Protein AF-A0A497JIK5-F1 (afdb_monomer)

Sequence (212 aa):
MCVELNGLLGKVKRIYRRLRERRKAKAALIPAWKSSFGELPPISFEALLKIYLRDPAARAAVDFLADQTVGVGFYTTARLSKAKQLIDEFNESVNLDGLLLRTAREIIAFGNCFWEKIEPEKIEFLQILPITSMEKIQRDEYGVVRGYKQTLRYGGNTLPPNRIIHFRWNPLDGEAFGTGILRTLAETMPLDNGEQRPSLAVIKATVEKCMV

Radius of gyration: 20.66 Å; Cα contacts (8 Å, |Δi|>4): 303; chains: 1; bounding box: 48×35×76 Å

Structure (mmCIF, N/CA/C/O backbone):
data_AF-A0A497JIK5-F1
#
_entry.id   AF-A0A497JIK5-F1
#
loop_
_atom_site.group_PDB
_atom_site.id
_atom_site.type_symbol
_atom_site.label_atom_id
_atom_site.label_alt_id
_atom_site.label_comp_id
_atom_site.label_asym_id
_atom_site.label_entity_id
_atom_site.label_seq_id
_atom_site.pdbx_PDB_ins_code
_atom_site.Cartn_x
_atom_site.Cartn_y
_atom_site.Cartn_z
_atom_site.occupancy
_atom_site.B_iso_or_equiv
_atom_site.auth_seq_id
_atom_site.auth_comp_id
_atom_site.auth_asym_id
_atom_site.auth_atom_id
_atom_site.pdbx_PDB_model_num
ATOM 1 N N . MET A 1 1 ? -14.657 -1.090 43.822 1.00 40.41 1 MET A N 1
ATOM 2 C CA . MET A 1 1 ? -14.127 -2.455 43.589 1.00 40.41 1 MET A CA 1
ATOM 3 C C . MET A 1 1 ? -14.420 -3.026 42.190 1.00 40.41 1 MET A C 1
ATOM 5 O O . MET A 1 1 ? -13.653 -3.858 41.736 1.00 40.41 1 MET A O 1
ATOM 9 N N . CYS A 1 2 ? -15.451 -2.577 41.453 1.00 39.69 2 CYS A N 1
ATOM 10 C CA . CYS A 1 2 ? -15.753 -3.097 40.099 1.00 39.69 2 CYS A CA 1
ATOM 11 C C . CYS A 1 2 ? -14.927 -2.500 38.935 1.00 39.69 2 CYS A C 1
ATOM 13 O O . CYS A 1 2 ? -14.991 -3.012 37.821 1.00 39.69 2 CYS A O 1
ATOM 15 N N . VAL A 1 3 ? -14.153 -1.430 39.154 1.00 47.22 3 VAL A N 1
ATOM 16 C CA . VAL A 1 3 ? -13.408 -0.738 38.077 1.00 47.22 3 VAL A CA 1
ATOM 17 C C . VAL A 1 3 ? -12.057 -1.412 37.782 1.00 47.22 3 VAL A C 1
ATOM 19 O O . VAL A 1 3 ? -11.656 -1.516 36.624 1.00 47.22 3 VAL A O 1
ATOM 22 N N . GLU A 1 4 ? -11.388 -1.967 38.796 1.00 47.56 4 GLU A N 1
ATOM 23 C CA . GLU A 1 4 ? -10.076 -2.620 38.643 1.00 47.56 4 GLU A CA 1
ATOM 24 C C . GLU A 1 4 ? -10.160 -3.988 37.945 1.00 47.56 4 GLU A C 1
ATOM 26 O O . GLU A 1 4 ? -9.298 -4.327 37.130 1.00 47.56 4 GLU A O 1
ATOM 31 N N . LEU A 1 5 ? -11.245 -4.738 38.176 1.00 46.75 5 LEU A N 1
ATOM 32 C CA . LEU A 1 5 ? -11.506 -6.039 37.542 1.00 46.75 5 LEU A CA 1
ATOM 33 C C . LEU A 1 5 ? -11.641 -5.931 36.013 1.00 46.75 5 LEU A C 1
ATOM 35 O O . LEU A 1 5 ? -11.125 -6.782 35.286 1.00 46.75 5 LEU A O 1
ATOM 39 N N . ASN A 1 6 ? -12.246 -4.851 35.507 1.00 49.88 6 ASN A N 1
ATOM 40 C CA . ASN A 1 6 ? -12.379 -4.609 34.065 1.00 49.88 6 ASN A CA 1
ATOM 41 C C . ASN A 1 6 ? -11.039 -4.244 33.402 1.00 49.88 6 ASN A C 1
ATOM 43 O O . ASN A 1 6 ? -10.759 -4.688 32.283 1.00 49.88 6 ASN A O 1
ATOM 47 N N . GLY A 1 7 ? -10.171 -3.504 34.102 1.00 55.53 7 GLY A N 1
ATOM 48 C CA . GLY A 1 7 ? -8.811 -3.211 33.640 1.00 55.53 7 GLY A CA 1
ATOM 49 C C . GLY A 1 7 ? -7.936 -4.467 33.554 1.00 55.53 7 GLY A C 1
ATOM 50 O O . GLY A 1 7 ? -7.190 -4.649 32.584 1.00 55.53 7 GLY A O 1
ATOM 51 N N . LEU A 1 8 ? -8.076 -5.375 34.527 1.00 51.84 8 LEU A N 1
ATOM 52 C CA . LEU A 1 8 ? -7.377 -6.661 34.545 1.00 51.84 8 LEU A CA 1
ATOM 53 C C . LEU A 1 8 ? -7.853 -7.578 33.406 1.00 51.84 8 LEU A C 1
ATOM 55 O O . LEU A 1 8 ? -7.030 -8.113 32.662 1.00 51.84 8 LEU A O 1
ATOM 59 N N . LEU A 1 9 ? -9.170 -7.684 33.190 1.00 51.03 9 LEU A N 1
ATOM 60 C CA . LEU A 1 9 ? -9.758 -8.450 32.082 1.00 51.03 9 LEU A CA 1
ATOM 61 C C . LEU A 1 9 ? -9.318 -7.927 30.706 1.00 51.03 9 LEU A C 1
ATOM 63 O O . LEU A 1 9 ? -9.049 -8.717 29.795 1.00 51.03 9 LEU A O 1
ATOM 67 N N . GLY A 1 10 ? -9.197 -6.605 30.551 1.00 63.62 10 GLY A N 1
ATOM 68 C CA . GLY A 1 10 ? -8.683 -5.977 29.333 1.00 63.62 10 GLY A CA 1
ATOM 69 C C . GLY A 1 10 ? -7.212 -6.314 29.062 1.00 63.62 10 GLY A C 1
ATOM 70 O O . GLY A 1 10 ? -6.840 -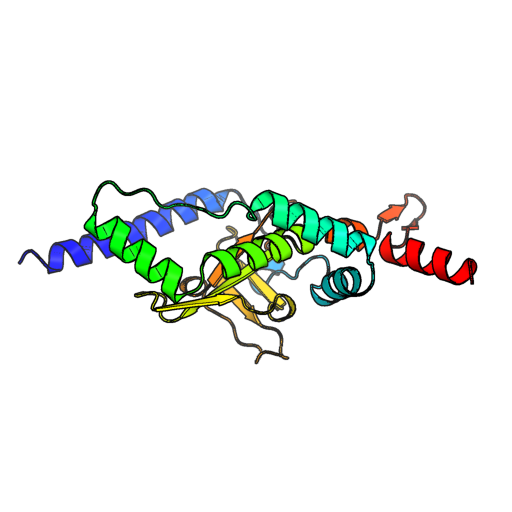6.597 27.918 1.00 63.62 10 GLY A O 1
ATOM 71 N N . LYS A 1 11 ? -6.373 -6.346 30.107 1.00 60.72 11 LYS A N 1
ATOM 72 C CA . LYS A 1 11 ? -4.966 -6.776 30.014 1.00 60.72 11 LYS A CA 1
ATOM 73 C C . LYS A 1 11 ? -4.856 -8.266 29.679 1.00 60.72 11 LYS A C 1
ATOM 75 O O . LYS A 1 11 ? -4.109 -8.622 28.768 1.00 60.72 11 LYS A O 1
ATOM 80 N N . VAL A 1 12 ? -5.658 -9.117 30.321 1.00 64.44 12 VAL A N 1
ATOM 81 C CA . VAL A 1 12 ? -5.693 -10.569 30.069 1.00 64.44 12 VAL A CA 1
ATOM 82 C C . VAL A 1 12 ? -6.156 -10.876 28.643 1.00 64.44 12 VAL A C 1
ATOM 84 O 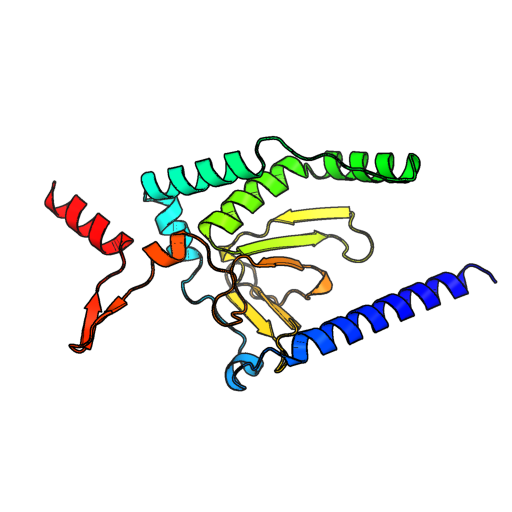O . VAL A 1 12 ? -5.493 -11.646 27.952 1.00 64.44 12 VAL A O 1
ATOM 87 N N . LYS A 1 13 ? -7.204 -10.212 28.132 1.00 59.28 13 LYS A N 1
ATOM 88 C CA . LYS A 1 13 ? -7.621 -10.336 26.720 1.00 59.28 13 LYS A CA 1
ATOM 89 C C . LYS A 1 13 ? -6.519 -9.905 25.748 1.00 59.28 13 LYS A C 1
ATOM 91 O O . LYS A 1 13 ? -6.314 -10.566 24.729 1.00 59.28 13 LYS A O 1
ATOM 96 N N . ARG A 1 14 ? -5.778 -8.833 26.060 1.00 56.78 14 ARG A N 1
ATOM 97 C CA . ARG A 1 14 ? -4.619 -8.375 25.268 1.00 56.78 14 ARG A CA 1
ATOM 98 C C . ARG A 1 14 ? -3.521 -9.440 25.219 1.00 56.78 14 ARG A C 1
ATOM 100 O O . ARG A 1 14 ? -2.985 -9.703 24.144 1.00 56.78 14 ARG A O 1
ATOM 107 N N . ILE A 1 15 ? -3.223 -10.063 26.358 1.00 61.38 15 ILE A N 1
ATOM 108 C CA . ILE A 1 15 ? -2.233 -11.142 26.485 1.00 61.38 15 ILE A CA 1
ATOM 109 C C . ILE A 1 15 ? -2.696 -12.391 25.726 1.00 61.38 15 ILE A C 1
ATOM 111 O O . ILE A 1 15 ? -1.929 -12.943 24.943 1.00 61.38 15 ILE A O 1
ATOM 115 N N . TYR A 1 16 ? -3.961 -12.789 25.867 1.00 52.91 16 TYR A N 1
ATOM 116 C CA . TYR A 1 16 ? -4.523 -13.947 25.167 1.00 52.91 16 TYR A CA 1
ATOM 117 C C . TYR A 1 16 ? -4.541 -13.757 23.648 1.00 52.91 16 TYR A C 1
ATOM 119 O O . TYR A 1 16 ? -4.205 -14.676 22.903 1.00 52.91 16 TYR A O 1
ATOM 127 N N . ARG A 1 17 ? -4.864 -12.547 23.173 1.00 56.09 17 ARG A N 1
ATOM 128 C CA . ARG A 1 17 ? -4.765 -12.192 21.751 1.00 56.09 17 ARG A CA 1
ATOM 129 C C . ARG A 1 17 ? -3.319 -12.278 21.256 1.00 56.09 17 ARG A C 1
ATOM 131 O O . ARG A 1 17 ? -3.090 -12.919 20.238 1.00 56.09 17 ARG A O 1
ATOM 138 N N . ARG A 1 18 ? -2.346 -11.746 22.011 1.00 58.12 18 ARG A N 1
ATOM 139 C CA . ARG A 1 18 ? -0.908 -11.880 21.695 1.00 58.12 18 ARG A CA 1
ATOM 140 C C . ARG A 1 18 ? -0.453 -13.343 21.662 1.00 58.12 18 ARG A C 1
ATOM 142 O O . ARG A 1 18 ? 0.318 -13.718 20.787 1.00 58.12 18 ARG A O 1
ATOM 149 N N . LEU A 1 19 ? -0.934 -14.184 22.577 1.00 57.03 19 LEU A N 1
ATOM 150 C CA . LEU A 1 19 ? -0.622 -15.620 22.604 1.00 57.03 19 LEU A CA 1
ATOM 151 C C . LEU A 1 19 ? -1.266 -16.379 21.434 1.00 57.03 19 LEU A C 1
ATOM 153 O O . LEU A 1 19 ? -0.636 -17.263 20.853 1.00 57.03 19 LEU A O 1
ATOM 157 N N . ARG A 1 20 ? -2.497 -16.024 21.051 1.00 57.44 20 ARG A N 1
ATOM 158 C CA . ARG A 1 20 ? -3.187 -16.592 19.883 1.00 57.44 20 ARG A CA 1
ATOM 159 C C . ARG A 1 20 ? -2.518 -16.178 18.572 1.00 57.44 20 ARG A C 1
ATOM 161 O O . ARG A 1 20 ? -2.375 -17.015 17.686 1.00 57.44 20 ARG A O 1
ATOM 168 N N . GLU A 1 21 ? -2.072 -14.929 18.464 1.00 58.75 21 GLU A N 1
ATOM 169 C CA . GLU A 1 21 ? -1.276 -14.453 17.327 1.00 58.75 21 GLU A CA 1
ATOM 170 C C . GLU A 1 21 ? 0.082 -15.155 17.264 1.00 58.75 21 GLU A C 1
ATOM 172 O O . GLU A 1 21 ? 0.427 -15.667 16.206 1.00 58.75 21 GLU A O 1
ATOM 177 N N . ARG A 1 22 ? 0.778 -15.336 18.398 1.00 54.06 22 ARG A N 1
ATOM 178 C CA . ARG A 1 22 ? 1.995 -16.170 18.475 1.00 54.06 22 ARG A CA 1
ATOM 179 C C . ARG A 1 22 ? 1.766 -17.621 18.038 1.00 54.06 22 ARG A C 1
ATOM 181 O O . ARG A 1 22 ? 2.659 -18.228 17.464 1.00 54.06 22 ARG A O 1
ATOM 188 N N . ARG A 1 23 ? 0.584 -18.198 18.289 1.00 50.75 23 ARG A N 1
ATOM 189 C CA . ARG A 1 23 ? 0.238 -19.550 17.806 1.00 50.75 23 ARG A CA 1
ATOM 190 C C . ARG A 1 23 ? -0.049 -19.593 16.301 1.00 50.75 23 ARG A C 1
ATOM 192 O O . ARG A 1 23 ? 0.330 -20.573 15.677 1.00 50.75 23 ARG A O 1
ATOM 199 N N . LYS A 1 24 ? -0.663 -18.555 15.717 1.00 53.00 24 LYS A N 1
ATOM 200 C CA . LYS A 1 24 ? -0.830 -18.431 14.251 1.00 53.00 24 LYS A CA 1
ATOM 201 C C . LYS A 1 24 ? 0.499 -18.157 13.529 1.00 53.00 24 LYS A C 1
ATOM 203 O O . LYS A 1 24 ? 0.684 -18.605 12.408 1.00 53.00 24 LYS A O 1
ATOM 208 N N . ALA A 1 25 ? 1.414 -17.467 14.203 1.00 49.19 25 ALA A N 1
ATOM 209 C CA . ALA A 1 25 ? 2.760 -17.126 13.751 1.00 49.19 25 ALA A CA 1
ATOM 210 C C . ALA A 1 25 ? 3.709 -18.345 13.649 1.00 49.19 25 ALA A C 1
ATOM 212 O O . ALA A 1 25 ? 4.637 -18.348 12.854 1.00 49.19 25 ALA A O 1
ATOM 213 N N . LYS A 1 26 ? 3.439 -19.452 14.358 1.00 42.84 26 LYS A N 1
ATOM 214 C CA . LYS A 1 26 ? 4.263 -20.680 14.288 1.00 42.84 26 LYS A CA 1
ATOM 215 C C . LYS A 1 26 ? 4.357 -21.343 12.900 1.00 42.84 26 LYS A C 1
ATOM 217 O O . LYS A 1 26 ? 5.119 -22.290 12.760 1.00 42.84 26 LYS A O 1
ATOM 222 N N . ALA A 1 27 ? 3.587 -20.893 11.910 1.00 46.19 27 ALA A N 1
ATOM 223 C CA . ALA A 1 27 ? 3.586 -21.455 10.560 1.00 46.19 27 ALA A CA 1
ATOM 224 C C . ALA A 1 27 ? 4.483 -20.702 9.557 1.00 46.19 27 ALA A C 1
ATOM 226 O O . ALA A 1 27 ? 4.715 -21.219 8.470 1.00 46.19 27 ALA A O 1
ATOM 227 N N . ALA A 1 28 ? 4.983 -19.504 9.885 1.00 52.25 28 ALA A N 1
ATOM 228 C CA . ALA A 1 28 ? 5.840 -18.736 8.983 1.00 52.25 28 ALA A CA 1
ATOM 229 C C . ALA A 1 28 ? 7.312 -18.945 9.357 1.00 52.25 28 ALA A C 1
ATOM 231 O O . ALA A 1 28 ? 7.771 -18.420 10.366 1.00 52.25 28 ALA A O 1
ATOM 232 N N . LEU A 1 29 ? 8.042 -19.718 8.552 1.00 59.59 29 LEU A N 1
ATOM 233 C CA . LEU A 1 29 ? 9.490 -19.871 8.681 1.00 59.59 29 LEU A CA 1
ATOM 234 C C . LEU A 1 29 ? 10.168 -18.704 7.960 1.00 59.59 29 LEU A C 1
ATOM 236 O O . LEU A 1 29 ? 10.223 -18.676 6.732 1.00 59.59 29 LEU A O 1
ATOM 240 N N . ILE A 1 30 ? 10.666 -17.725 8.714 1.00 59.25 30 ILE A N 1
ATOM 241 C CA . ILE A 1 30 ? 11.447 -16.624 8.143 1.00 59.25 30 ILE A CA 1
ATOM 242 C C . ILE A 1 30 ? 12.938 -16.989 8.200 1.00 59.25 30 ILE A C 1
ATOM 244 O O . ILE A 1 30 ? 13.428 -17.344 9.273 1.00 59.25 30 ILE A O 1
ATOM 248 N N . PRO A 1 31 ? 13.695 -16.880 7.089 1.00 62.19 31 PRO A N 1
ATOM 249 C CA . PRO A 1 31 ? 15.148 -17.026 7.115 1.00 62.19 31 PRO A CA 1
ATOM 250 C C . PRO A 1 31 ? 15.788 -16.119 8.176 1.00 62.19 31 PRO A C 1
ATOM 252 O O . PRO A 1 31 ? 15.506 -14.922 8.222 1.00 62.19 31 PRO A O 1
ATOM 255 N N . ALA A 1 32 ? 16.687 -16.662 9.003 1.00 59.72 32 ALA A N 1
ATOM 256 C CA . ALA A 1 32 ? 17.225 -15.972 10.183 1.00 59.72 32 ALA A CA 1
ATOM 257 C C . ALA A 1 32 ? 17.816 -14.573 9.892 1.00 59.72 32 ALA A C 1
ATOM 259 O O . ALA A 1 32 ? 17.666 -13.651 10.691 1.00 59.72 32 ALA A O 1
ATOM 260 N N . TRP A 1 33 ? 18.421 -14.367 8.717 1.00 56.69 33 TRP A N 1
ATOM 261 C CA . TRP A 1 33 ? 18.977 -13.068 8.316 1.00 56.69 33 TRP A CA 1
ATOM 262 C C . TRP A 1 33 ? 17.902 -11.991 8.081 1.00 56.69 33 TRP A C 1
ATOM 264 O O . TRP A 1 33 ? 18.113 -10.829 8.439 1.00 56.69 33 TRP A O 1
ATOM 274 N N . LYS A 1 34 ? 16.727 -12.371 7.556 1.00 61.62 34 LYS A N 1
ATOM 275 C CA . LYS A 1 34 ? 15.575 -11.472 7.373 1.00 61.62 34 LYS A CA 1
ATOM 276 C C . LYS A 1 34 ? 15.006 -11.011 8.718 1.00 61.62 34 LYS A C 1
ATOM 278 O O . LYS A 1 34 ? 14.583 -9.862 8.833 1.00 61.62 34 LYS A O 1
ATOM 283 N N . SER A 1 35 ? 15.072 -11.859 9.748 1.00 61.44 35 SER A N 1
ATOM 284 C CA . SER A 1 35 ? 14.658 -11.490 11.108 1.00 61.44 35 SER A CA 1
ATOM 285 C C . SER A 1 35 ? 15.575 -10.436 11.745 1.00 61.44 35 SER A C 1
ATOM 287 O O . SER A 1 35 ? 15.090 -9.602 12.507 1.00 61.44 35 SER A O 1
ATOM 289 N N . SER A 1 36 ? 16.876 -10.446 11.432 1.00 62.91 36 SER A N 1
ATOM 290 C CA . SER A 1 36 ? 17.853 -9.512 12.015 1.00 62.91 36 SER A CA 1
ATOM 291 C C . SER A 1 36 ? 17.924 -8.171 11.280 1.00 62.91 36 SER A C 1
ATOM 293 O O . SER A 1 36 ? 18.015 -7.122 11.917 1.00 62.91 36 SER A O 1
ATOM 295 N N . PHE A 1 37 ? 17.860 -8.173 9.944 1.00 72.25 37 PHE A N 1
ATOM 296 C CA . PHE A 1 37 ? 17.994 -6.947 9.143 1.00 72.25 37 PHE A CA 1
ATOM 297 C C . PHE A 1 37 ? 16.658 -6.283 8.793 1.00 72.25 37 PHE A C 1
ATOM 299 O O . PHE A 1 37 ? 16.639 -5.082 8.498 1.00 72.25 37 PHE A O 1
ATOM 306 N N . GLY A 1 38 ? 15.550 -7.019 8.896 1.00 85.06 38 GLY A N 1
ATOM 307 C CA . GLY A 1 38 ? 14.241 -6.623 8.392 1.00 85.06 38 GLY A CA 1
ATOM 308 C C . GLY A 1 38 ? 14.077 -6.961 6.911 1.00 85.06 38 GLY A C 1
ATOM 309 O O . GLY A 1 38 ? 15.045 -7.126 6.170 1.00 85.06 38 GLY A O 1
ATOM 310 N N . GLU A 1 39 ? 12.829 -7.066 6.483 1.00 91.44 39 GLU A N 1
ATOM 311 C CA . GLU A 1 39 ? 12.470 -7.448 5.124 1.00 91.44 39 GLU A CA 1
ATOM 312 C C . GLU A 1 39 ? 12.164 -6.213 4.294 1.00 91.44 39 GLU A C 1
ATOM 314 O O . GLU A 1 39 ? 11.400 -5.352 4.731 1.00 91.44 39 GLU A O 1
ATOM 319 N N . LEU A 1 40 ? 12.767 -6.142 3.109 1.00 93.12 40 LEU A N 1
ATOM 320 C CA . LEU A 1 40 ? 12.525 -5.112 2.104 1.00 93.12 40 LEU A CA 1
ATOM 321 C C . LEU A 1 40 ? 11.372 -5.535 1.183 1.00 93.12 40 LEU A C 1
ATOM 323 O O . LEU A 1 40 ? 11.151 -6.739 1.003 1.00 93.12 40 LEU A O 1
ATOM 327 N N . PRO A 1 41 ? 10.639 -4.581 0.585 1.00 93.75 41 PRO A N 1
ATOM 328 C CA . PRO A 1 41 ? 9.681 -4.912 -0.456 1.00 93.75 41 PRO A CA 1
ATOM 329 C C . PRO A 1 41 ? 10.431 -5.473 -1.682 1.00 93.75 41 PRO A C 1
ATOM 331 O O . PRO A 1 41 ? 11.486 -4.940 -2.033 1.00 93.75 41 PRO A O 1
ATOM 334 N N . PRO A 1 42 ? 9.914 -6.522 -2.351 1.00 91.56 42 PRO A N 1
ATOM 335 C CA . PRO A 1 42 ? 10.580 -7.131 -3.511 1.00 91.56 42 PRO A CA 1
ATOM 336 C C . PRO A 1 42 ? 10.845 -6.151 -4.659 1.00 91.56 42 PRO A C 1
ATOM 338 O O . PRO A 1 42 ? 11.890 -6.203 -5.300 1.00 91.56 42 PRO A O 1
ATOM 341 N N . ILE A 1 43 ? 9.915 -5.219 -4.873 1.00 94.88 43 ILE A N 1
ATOM 342 C CA . ILE A 1 43 ? 10.071 -4.057 -5.749 1.00 94.88 43 ILE A CA 1
ATOM 343 C C . ILE A 1 43 ? 9.854 -2.810 -4.897 1.00 94.88 43 ILE A C 1
ATOM 345 O O . ILE A 1 43 ? 8.907 -2.755 -4.112 1.00 94.88 43 ILE A O 1
ATOM 349 N N . SER A 1 44 ? 10.708 -1.798 -5.051 1.00 95.81 44 SER A N 1
ATOM 350 C CA . SER A 1 44 ? 10.575 -0.563 -4.278 1.00 95.81 44 SER A CA 1
ATOM 351 C C . SER A 1 44 ? 9.263 0.163 -4.583 1.00 95.81 44 SER A C 1
ATOM 353 O O . SER A 1 44 ? 8.802 0.220 -5.730 1.00 95.81 44 SER A O 1
ATOM 355 N N . PHE A 1 45 ? 8.665 0.772 -3.559 1.00 97.19 45 PHE A N 1
ATOM 356 C CA . PHE A 1 45 ? 7.424 1.525 -3.730 1.00 97.19 45 PHE A CA 1
ATOM 357 C C . PHE A 1 45 ? 7.596 2.725 -4.665 1.00 97.19 45 PHE A C 1
ATOM 359 O O . PHE A 1 45 ? 6.658 3.088 -5.370 1.00 97.19 45 PHE A O 1
ATOM 366 N N . GLU A 1 46 ? 8.794 3.304 -4.753 1.0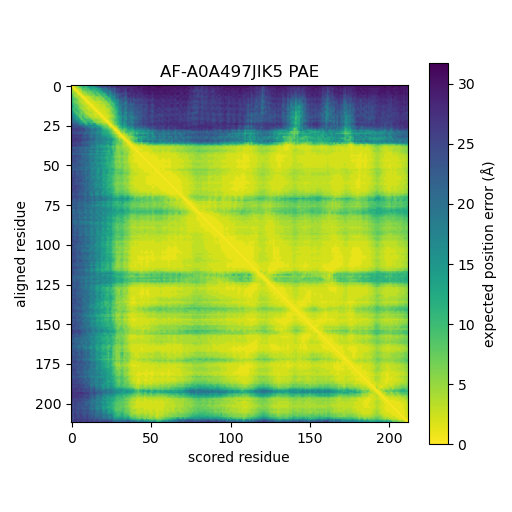0 96.38 46 GLU A N 1
ATOM 367 C CA . GLU A 1 46 ? 9.116 4.357 -5.716 1.00 96.38 46 GLU A CA 1
ATOM 368 C C . GLU A 1 46 ? 9.021 3.864 -7.163 1.00 96.38 46 GLU A C 1
ATOM 370 O O . GLU A 1 46 ? 8.560 4.608 -8.030 1.00 96.38 46 GLU A O 1
ATOM 375 N N . ALA A 1 47 ? 9.459 2.633 -7.447 1.00 96.12 47 ALA A N 1
ATOM 376 C CA . ALA A 1 47 ? 9.362 2.058 -8.785 1.00 96.12 47 ALA A CA 1
ATOM 377 C C . ALA A 1 47 ? 7.897 1.818 -9.172 1.00 96.12 47 ALA A C 1
ATOM 379 O O . ALA A 1 47 ? 7.476 2.221 -10.257 1.00 96.12 47 ALA A O 1
ATOM 380 N N . LEU A 1 48 ? 7.100 1.258 -8.258 1.00 97.81 48 LEU A N 1
ATOM 381 C CA . LEU A 1 48 ? 5.669 1.048 -8.492 1.00 97.81 48 LEU A CA 1
ATOM 382 C C . LEU A 1 48 ? 4.914 2.375 -8.650 1.00 97.81 48 LEU A C 1
ATOM 384 O O . LEU A 1 48 ? 4.087 2.516 -9.550 1.00 97.81 48 LEU A O 1
ATOM 388 N N . LEU A 1 49 ? 5.233 3.377 -7.825 1.00 97.44 49 LEU A N 1
ATOM 389 C CA . LEU A 1 49 ? 4.639 4.709 -7.922 1.00 97.44 49 LEU A CA 1
ATOM 390 C C . LEU A 1 49 ? 4.979 5.386 -9.257 1.00 97.44 49 LEU A C 1
ATOM 392 O O . LEU A 1 49 ? 4.129 6.057 -9.836 1.00 97.44 49 LEU A O 1
ATOM 396 N N . LYS A 1 50 ? 6.194 5.191 -9.787 1.00 97.00 50 LYS A N 1
ATOM 397 C CA . LYS A 1 50 ? 6.556 5.689 -11.125 1.00 97.00 50 LYS A CA 1
ATOM 398 C C . LYS A 1 50 ? 5.690 5.069 -12.217 1.00 97.00 50 LYS A C 1
ATOM 400 O O . LYS A 1 50 ? 5.264 5.812 -13.094 1.00 97.00 50 LYS A O 1
ATOM 405 N N . ILE A 1 51 ? 5.419 3.761 -12.160 1.00 97.12 51 ILE A N 1
ATOM 406 C CA . ILE A 1 51 ? 4.515 3.094 -13.115 1.00 97.12 51 ILE A CA 1
ATOM 407 C C . ILE A 1 51 ? 3.121 3.709 -13.008 1.00 97.12 51 ILE A C 1
ATOM 409 O O . ILE A 1 51 ? 2.586 4.177 -14.006 1.00 97.12 51 ILE A O 1
ATOM 413 N N . TYR A 1 52 ? 2.581 3.804 -11.791 1.00 97.44 52 TYR A N 1
ATOM 414 C CA . TYR A 1 52 ? 1.267 4.400 -11.551 1.00 97.44 52 TYR A CA 1
ATOM 415 C C . TYR A 1 52 ? 1.143 5.837 -12.088 1.00 97.44 52 TYR A C 1
ATOM 417 O O . TYR A 1 52 ? 0.107 6.224 -12.617 1.00 97.44 52 TYR A O 1
ATOM 425 N N . LEU A 1 53 ? 2.190 6.655 -11.957 1.00 96.69 53 LEU A N 1
ATOM 426 C CA . LEU A 1 53 ? 2.159 8.049 -12.408 1.00 96.69 53 LEU A CA 1
ATOM 427 C C . LEU A 1 53 ? 2.366 8.215 -13.917 1.00 96.69 53 LEU A C 1
ATOM 429 O O . LEU A 1 53 ? 1.931 9.226 -14.465 1.00 96.69 53 LEU A O 1
ATOM 433 N N . ARG A 1 54 ? 3.078 7.288 -14.566 1.00 95.31 54 ARG A N 1
ATOM 434 C CA . ARG A 1 54 ? 3.562 7.458 -15.946 1.00 95.31 54 ARG A CA 1
ATOM 435 C C . ARG A 1 54 ? 2.870 6.568 -16.966 1.00 95.31 54 ARG A C 1
ATOM 437 O O . ARG A 1 54 ? 2.949 6.883 -18.144 1.00 95.31 54 ARG A O 1
ATOM 444 N N . ASP A 1 55 ? 2.209 5.496 -16.540 1.00 95.62 55 ASP A N 1
ATOM 445 C CA . ASP A 1 55 ? 1.439 4.617 -17.416 1.00 95.62 55 ASP A CA 1
ATOM 446 C C . ASP A 1 55 ? -0.072 4.877 -17.239 1.00 95.62 55 ASP A C 1
ATOM 448 O O . ASP A 1 55 ? -0.657 4.453 -16.235 1.00 95.62 55 ASP A O 1
ATOM 452 N N . PRO A 1 56 ? -0.732 5.547 -18.207 1.00 95.19 56 PRO A N 1
ATOM 453 C CA . PRO A 1 56 ? -2.158 5.852 -18.120 1.00 95.19 56 PRO A CA 1
ATOM 454 C C . PRO A 1 56 ? -3.049 4.610 -18.029 1.00 95.19 56 PRO A C 1
ATOM 456 O O . PRO A 1 56 ? -4.061 4.643 -17.333 1.00 95.19 56 PRO A O 1
ATOM 459 N N . ALA A 1 57 ? -2.678 3.511 -18.695 1.00 95.75 57 ALA A N 1
ATOM 460 C CA . ALA A 1 57 ? -3.467 2.282 -18.690 1.00 95.75 57 ALA A CA 1
ATOM 461 C C . ALA A 1 57 ? -3.369 1.577 -17.332 1.00 95.75 57 ALA A C 1
ATOM 463 O O . ALA A 1 57 ? -4.383 1.148 -16.783 1.00 95.75 57 ALA A O 1
ATOM 464 N N . ALA A 1 58 ? -2.162 1.516 -16.758 1.00 96.56 58 ALA A N 1
ATOM 465 C CA . ALA A 1 58 ? -1.963 0.959 -15.423 1.00 96.56 58 ALA A CA 1
ATOM 466 C C . ALA A 1 58 ? -2.717 1.774 -14.362 1.00 96.56 58 ALA A C 1
ATOM 468 O O . ALA A 1 58 ? -3.396 1.202 -13.508 1.00 96.56 58 ALA A O 1
ATOM 469 N N . ARG A 1 59 ? -2.646 3.109 -14.444 1.00 97.44 59 ARG A N 1
ATOM 470 C CA . ARG A 1 59 ? -3.386 4.003 -13.548 1.00 97.44 59 ARG A CA 1
ATOM 471 C C . ARG A 1 59 ? -4.894 3.814 -13.664 1.00 97.44 59 ARG A C 1
ATOM 473 O O . ARG A 1 59 ? -5.549 3.622 -12.646 1.00 97.44 59 ARG A O 1
ATOM 480 N N . ALA A 1 60 ? -5.425 3.827 -14.886 1.00 97.94 60 ALA A N 1
ATOM 481 C CA . ALA A 1 60 ? -6.853 3.658 -15.127 1.00 97.94 60 ALA A CA 1
ATOM 482 C C . ALA A 1 60 ? -7.369 2.317 -14.587 1.00 97.94 60 ALA A C 1
ATOM 484 O O . ALA A 1 60 ? -8.432 2.279 -13.975 1.00 97.94 60 ALA A O 1
ATOM 485 N N . ALA A 1 61 ? -6.604 1.232 -14.750 1.00 97.75 61 ALA A N 1
ATOM 486 C CA . ALA A 1 61 ? -6.963 -0.075 -14.205 1.00 97.75 61 ALA A CA 1
ATOM 487 C C . ALA A 1 61 ? -7.012 -0.076 -12.667 1.00 97.75 61 ALA A C 1
ATOM 489 O O . ALA A 1 61 ? -7.956 -0.609 -12.086 1.00 97.75 61 ALA A O 1
ATOM 490 N N . VAL A 1 62 ? -6.023 0.538 -12.004 1.00 97.94 62 VAL A N 1
ATOM 491 C CA . VAL A 1 62 ? -6.015 0.680 -10.537 1.00 97.94 62 VAL A CA 1
ATOM 492 C C . VAL A 1 62 ? -7.209 1.504 -10.061 1.00 97.94 62 VAL A C 1
ATOM 494 O O . VAL A 1 62 ? -7.924 1.060 -9.163 1.00 97.94 62 VAL A O 1
ATOM 497 N N . ASP A 1 63 ? -7.412 2.687 -10.646 1.00 97.31 63 ASP A N 1
ATOM 498 C CA . ASP A 1 63 ? -8.468 3.619 -10.241 1.00 97.31 63 ASP A CA 1
ATOM 499 C C . ASP A 1 63 ? -9.849 2.973 -10.430 1.00 97.31 63 ASP A C 1
ATOM 501 O O . ASP A 1 63 ? -10.643 2.933 -9.491 1.00 97.31 63 ASP A O 1
ATOM 505 N N . PHE A 1 64 ? -10.085 2.334 -11.581 1.00 97.50 64 PHE A N 1
ATOM 506 C CA . PHE A 1 64 ? -11.325 1.610 -11.855 1.00 97.50 64 PHE A CA 1
ATOM 507 C C . PHE A 1 64 ? -11.601 0.511 -10.821 1.00 97.50 64 PHE A C 1
ATOM 509 O O . PHE A 1 64 ? -12.690 0.456 -10.254 1.00 97.50 64 PHE A O 1
ATOM 516 N N . LEU A 1 65 ? -10.623 -0.356 -10.538 1.00 96.88 65 LEU A N 1
ATOM 517 C CA . LEU A 1 65 ? -10.803 -1.440 -9.567 1.00 96.88 65 LEU A CA 1
ATOM 518 C C . LEU A 1 65 ? -11.044 -0.909 -8.148 1.00 96.88 65 LEU A C 1
ATOM 520 O O . LEU A 1 65 ? -11.839 -1.485 -7.401 1.00 96.88 65 LEU A O 1
ATOM 524 N N . ALA A 1 66 ? -10.380 0.182 -7.766 1.00 95.81 66 ALA A N 1
ATOM 525 C CA . ALA A 1 66 ? -10.586 0.793 -6.461 1.00 95.81 66 ALA A CA 1
ATOM 526 C C . ALA A 1 66 ? -11.999 1.368 -6.329 1.00 95.81 66 ALA A C 1
ATOM 528 O O . ALA A 1 66 ? -12.677 1.083 -5.339 1.00 95.81 66 ALA A O 1
ATOM 529 N N . ASP A 1 67 ? -12.468 2.085 -7.349 1.00 94.75 67 ASP A N 1
ATOM 530 C CA . ASP A 1 67 ? -13.818 2.645 -7.390 1.00 94.75 67 ASP A CA 1
ATOM 531 C C . ASP A 1 67 ? -14.882 1.539 -7.356 1.00 94.75 67 ASP A C 1
ATOM 533 O O . ASP A 1 67 ? -15.860 1.649 -6.620 1.00 94.75 67 ASP A O 1
ATOM 537 N N . GLN A 1 68 ? -14.672 0.420 -8.058 1.00 94.50 68 GLN A N 1
ATOM 538 C CA . GLN A 1 68 ? -15.575 -0.737 -7.968 1.00 94.50 68 GLN A CA 1
ATOM 539 C C . GLN A 1 68 ? -15.585 -1.386 -6.575 1.00 94.50 68 GLN A C 1
ATOM 541 O O . GLN A 1 68 ? -16.596 -1.953 -6.167 1.00 94.50 68 GLN A O 1
ATOM 546 N N . THR A 1 69 ? -14.473 -1.321 -5.837 1.00 91.12 69 THR A N 1
ATOM 547 C CA . THR A 1 69 ? -14.348 -1.996 -4.535 1.00 91.12 69 THR A CA 1
ATOM 548 C C . THR A 1 69 ? -15.026 -1.218 -3.413 1.00 91.12 69 THR A C 1
ATOM 550 O O . THR A 1 69 ? -15.670 -1.819 -2.556 1.00 91.12 69 THR A O 1
ATOM 553 N N . VAL A 1 70 ? -14.856 0.106 -3.379 1.00 91.81 70 VAL A N 1
ATOM 554 C CA . VAL A 1 70 ? -15.307 0.934 -2.243 1.00 91.81 70 VAL A CA 1
ATOM 555 C C . VAL A 1 70 ? -16.139 2.149 -2.648 1.00 91.81 70 VAL A C 1
ATOM 557 O O . VAL A 1 70 ? -16.582 2.889 -1.776 1.00 91.81 70 VAL A O 1
ATOM 560 N N . GLY A 1 71 ? -16.405 2.354 -3.941 1.00 85.31 71 GLY A N 1
ATOM 561 C CA . GLY A 1 71 ? -17.153 3.515 -4.437 1.00 85.31 71 GLY A CA 1
ATOM 562 C C . GLY A 1 71 ? -18.610 3.572 -3.972 1.00 85.31 71 GLY A C 1
ATOM 563 O O . GLY A 1 71 ? -19.186 4.652 -3.911 1.00 85.31 71 GLY A O 1
ATOM 564 N N . VAL A 1 72 ? -19.194 2.436 -3.579 1.00 87.69 72 VAL A N 1
ATOM 565 C CA . VAL A 1 72 ? -20.543 2.371 -2.983 1.00 87.69 72 VAL A CA 1
ATOM 566 C C . VAL A 1 72 ? -20.580 2.796 -1.508 1.00 87.69 72 VAL A C 1
ATOM 568 O O . VAL A 1 72 ? -21.661 2.887 -0.929 1.00 87.69 72 VAL A O 1
ATOM 571 N N . GLY A 1 73 ? -19.418 3.051 -0.898 1.00 87.25 73 GLY A N 1
ATOM 572 C CA . GLY A 1 73 ? -19.282 3.364 0.521 1.00 87.25 73 GLY A CA 1
ATOM 573 C C . GLY A 1 73 ? -19.443 2.142 1.426 1.00 87.25 73 GLY A C 1
ATOM 574 O O . GLY A 1 73 ? -19.414 0.987 0.988 1.00 87.25 73 GLY A O 1
ATOM 575 N N . PHE A 1 74 ? -19.601 2.394 2.722 1.00 89.19 74 PHE A N 1
ATOM 576 C CA . PHE A 1 74 ? -19.8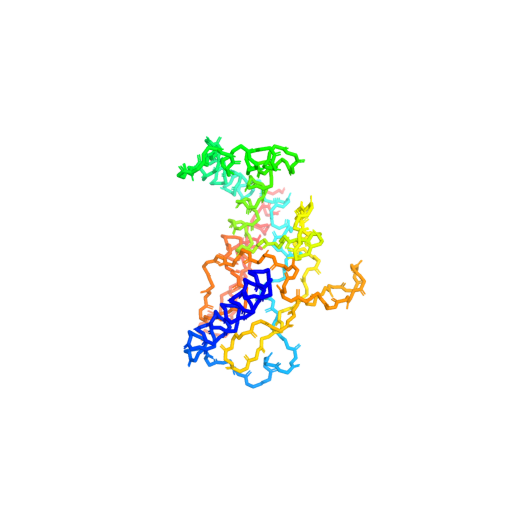70 1.365 3.722 1.00 89.19 74 PHE A CA 1
ATOM 577 C C . PHE A 1 74 ? -20.945 1.837 4.704 1.00 89.19 74 PHE A C 1
ATOM 579 O O . PHE A 1 74 ? -21.285 3.013 4.780 1.00 89.19 74 PHE A O 1
ATOM 586 N N . TYR A 1 75 ? -21.484 0.907 5.486 1.00 89.38 75 TYR A N 1
ATOM 587 C CA . TYR A 1 75 ? -22.375 1.231 6.593 1.00 89.38 75 TYR A CA 1
ATOM 588 C C . TYR A 1 75 ? -21.984 0.428 7.828 1.00 89.38 75 TYR A C 1
ATOM 590 O O . TYR A 1 75 ? -21.416 -0.663 7.745 1.00 89.38 75 TYR A O 1
ATOM 598 N N . THR A 1 76 ? -22.294 0.973 8.998 1.00 91.75 76 THR A N 1
ATOM 599 C CA . THR A 1 76 ? -22.011 0.319 10.275 1.00 91.75 76 THR A CA 1
ATOM 600 C C . THR A 1 76 ? -23.267 -0.343 10.831 1.00 91.75 76 THR A C 1
ATOM 602 O O . THR A 1 76 ? -24.379 0.194 10.767 1.00 91.75 76 THR A O 1
ATOM 605 N N . THR A 1 77 ? -23.085 -1.505 11.449 1.00 92.75 77 THR A N 1
ATOM 606 C CA . THR A 1 77 ? -24.137 -2.210 12.187 1.00 92.75 77 THR A CA 1
ATOM 607 C C . THR A 1 77 ? -23.717 -2.367 13.641 1.00 92.75 77 THR A C 1
ATOM 609 O O . THR A 1 77 ? -22.611 -2.838 13.909 1.00 92.75 77 THR A O 1
ATOM 612 N N . ALA A 1 78 ? -24.597 -2.046 14.589 1.00 94.25 78 ALA A N 1
ATOM 613 C CA . ALA A 1 78 ? -24.352 -2.315 16.002 1.00 94.25 78 ALA A CA 1
ATOM 614 C C . ALA A 1 78 ? -25.625 -2.781 16.709 1.00 94.25 78 ALA A C 1
ATOM 616 O O . ALA A 1 78 ? -26.730 -2.376 16.364 1.00 94.25 78 ALA A O 1
ATOM 617 N N . ARG A 1 79 ? -25.452 -3.604 17.750 1.00 93.75 79 ARG A N 1
ATOM 618 C CA . ARG A 1 79 ? -26.554 -4.035 18.629 1.00 93.75 79 ARG A CA 1
ATOM 619 C C . ARG A 1 79 ? -27.019 -2.931 19.579 1.00 93.75 79 ARG A C 1
ATOM 621 O O . ARG A 1 79 ? -28.152 -2.953 20.035 1.00 93.75 79 ARG A O 1
ATOM 628 N N . LEU A 1 80 ? -26.124 -2.002 19.912 1.00 95.94 80 LEU A N 1
ATOM 629 C CA . LEU A 1 80 ? -26.384 -0.887 20.817 1.00 95.94 80 LEU A CA 1
ATOM 630 C C . LEU A 1 80 ? -26.401 0.408 20.009 1.00 95.94 80 LEU A C 1
ATOM 632 O O . LEU A 1 80 ? -25.390 0.757 19.398 1.00 95.94 80 LEU A O 1
ATOM 636 N N . SER A 1 81 ? -27.515 1.137 20.056 1.00 93.94 81 SER A N 1
ATOM 637 C CA . SER A 1 81 ? -27.694 2.399 19.324 1.00 93.94 81 SER A CA 1
ATOM 638 C C . SER A 1 81 ? -26.620 3.431 19.668 1.00 93.94 81 SER A C 1
ATOM 640 O O . SER A 1 81 ? -26.002 3.990 18.771 1.00 93.94 81 SER A O 1
ATOM 642 N N . LYS A 1 82 ? -26.305 3.599 20.959 1.00 93.81 82 LYS A N 1
ATOM 643 C CA . LYS A 1 82 ? -25.245 4.513 21.423 1.00 93.81 82 LYS A CA 1
ATOM 644 C C . LYS A 1 82 ? -23.866 4.174 20.853 1.00 93.81 82 LYS A C 1
ATOM 646 O O . LYS A 1 82 ? -23.087 5.069 20.560 1.00 93.81 82 LYS A O 1
ATOM 651 N N . ALA A 1 83 ? -23.558 2.884 20.698 1.00 93.62 83 ALA A N 1
ATOM 652 C CA . ALA A 1 83 ? -22.287 2.461 20.118 1.00 93.62 83 ALA A CA 1
ATOM 653 C C . ALA A 1 83 ? -22.244 2.735 18.611 1.00 93.62 83 ALA A C 1
ATOM 655 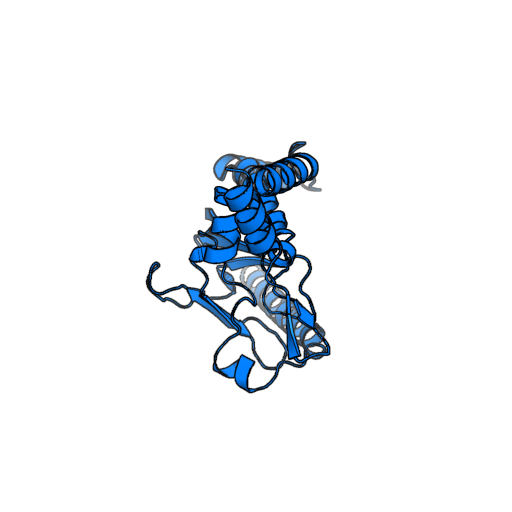O O . ALA A 1 83 ? -21.204 3.144 18.111 1.00 93.62 83 ALA A O 1
ATOM 656 N N . LYS A 1 84 ? -23.367 2.540 17.902 1.00 94.94 84 LYS A N 1
ATOM 657 C CA . LYS A 1 84 ? -23.476 2.900 16.483 1.00 94.94 84 LYS A CA 1
ATOM 658 C C . LYS A 1 84 ? -23.236 4.394 16.283 1.00 94.94 84 LYS A C 1
ATOM 660 O O . LYS A 1 84 ? -22.358 4.746 15.512 1.00 94.94 84 LYS A O 1
ATOM 665 N N . GLN A 1 85 ? -23.948 5.231 17.035 1.00 94.94 85 GLN A N 1
ATOM 666 C CA . GLN A 1 85 ? -23.826 6.683 16.936 1.00 94.94 85 GLN A CA 1
ATOM 667 C C . GLN A 1 85 ? -22.383 7.156 17.163 1.00 94.94 85 GLN A C 1
ATOM 669 O O . GLN A 1 85 ? -21.853 7.891 16.344 1.00 94.94 85 GLN A O 1
ATOM 674 N N . LEU A 1 86 ? -21.716 6.658 18.209 1.00 93.56 86 LEU A N 1
ATOM 675 C CA . LEU A 1 86 ? -20.323 7.016 18.496 1.00 93.56 86 LEU A CA 1
ATOM 676 C C . LEU A 1 86 ? -19.364 6.647 17.352 1.00 93.56 86 LEU A C 1
ATOM 678 O O . LEU A 1 86 ? -18.427 7.387 17.066 1.00 93.56 86 LEU A O 1
ATOM 682 N N . ILE A 1 87 ? -19.565 5.488 16.721 1.00 92.75 87 ILE A N 1
ATOM 683 C CA . ILE A 1 87 ? -18.723 5.047 15.603 1.00 92.75 87 ILE A CA 1
ATOM 684 C C . ILE A 1 87 ? -19.027 5.850 14.339 1.00 92.75 87 ILE A C 1
ATOM 686 O O . ILE A 1 87 ? -18.095 6.197 13.623 1.00 92.75 87 ILE A O 1
ATOM 690 N N . ASP A 1 88 ? -20.294 6.156 14.073 1.00 94.19 88 ASP A N 1
ATOM 691 C CA . ASP A 1 88 ? -20.690 6.951 12.909 1.00 94.19 88 ASP A CA 1
ATOM 692 C C . ASP A 1 88 ? -20.133 8.382 13.010 1.00 94.19 88 ASP A C 1
ATOM 694 O O . ASP A 1 88 ? -19.470 8.836 12.082 1.00 94.19 88 ASP A O 1
ATOM 698 N N . GLU A 1 89 ? -20.255 9.024 14.178 1.00 94.19 89 GLU A N 1
ATOM 699 C CA . GLU A 1 89 ? -19.656 10.339 14.458 1.00 94.19 89 GLU A CA 1
ATOM 700 C C . GLU A 1 89 ? -18.126 10.319 14.290 1.00 94.19 89 GLU A C 1
ATOM 702 O O . GLU A 1 89 ? -17.539 11.221 13.687 1.00 94.19 89 GLU A O 1
ATOM 707 N N . PHE A 1 90 ? -17.458 9.266 14.779 1.00 93.56 90 PHE A N 1
ATOM 708 C CA . PHE A 1 90 ? -16.019 9.103 14.574 1.00 93.56 90 PHE A CA 1
ATOM 709 C C . PHE A 1 90 ? -15.670 8.961 13.086 1.00 93.56 90 PHE A C 1
ATOM 711 O O . PHE A 1 90 ? -14.770 9.651 12.608 1.00 93.56 90 PHE A O 1
ATOM 718 N N . ASN A 1 91 ? -16.382 8.105 12.348 1.00 93.56 91 ASN A N 1
ATOM 719 C CA . ASN A 1 91 ? -16.138 7.859 10.926 1.00 93.56 91 ASN A CA 1
ATOM 720 C C . ASN A 1 91 ? -16.279 9.136 10.091 1.00 93.56 91 ASN A C 1
ATOM 722 O O . ASN A 1 91 ? -15.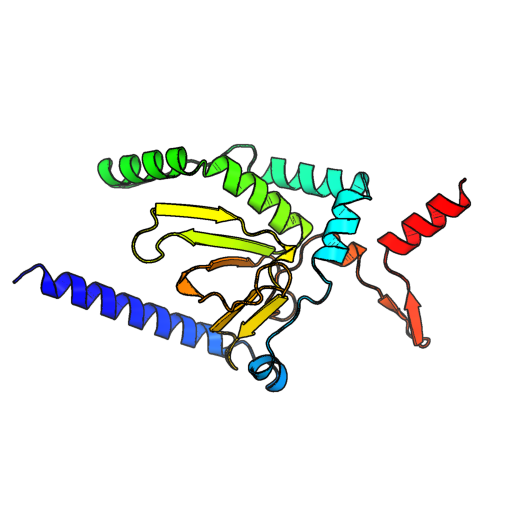439 9.388 9.225 1.00 93.56 91 ASN A O 1
ATOM 726 N N . GLU A 1 92 ? -17.302 9.942 10.381 1.00 93.38 92 GLU A N 1
ATOM 727 C CA . GLU A 1 92 ? -17.508 11.247 9.753 1.00 93.38 92 GLU A CA 1
ATOM 728 C C . GLU A 1 92 ? -16.348 12.197 10.075 1.00 93.38 92 GLU A C 1
ATOM 730 O O . GLU A 1 92 ? -15.760 12.784 9.165 1.00 93.38 92 GLU A O 1
ATOM 735 N N . SER A 1 93 ? -15.944 12.288 11.350 1.00 93.56 93 SER A N 1
ATOM 736 C CA . SER A 1 93 ? -14.872 13.199 11.781 1.00 93.56 93 SER A CA 1
ATOM 737 C C . SER A 1 93 ? -13.514 12.923 11.125 1.00 93.56 93 SER A C 1
ATOM 739 O O . SER A 1 93 ? -12.755 13.856 10.859 1.00 93.56 93 SER A O 1
ATOM 741 N N . VAL A 1 94 ? -13.204 11.654 10.837 1.00 92.75 94 VAL A 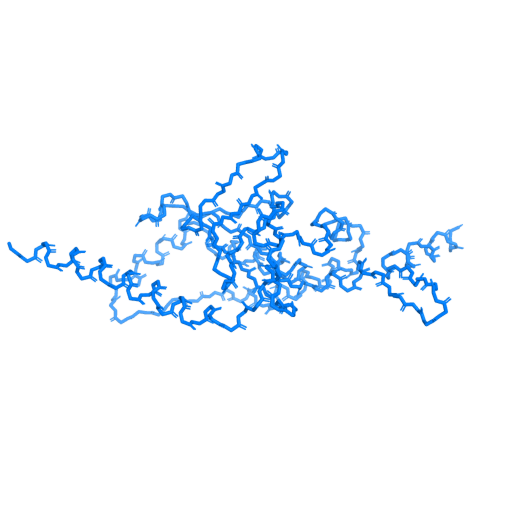N 1
ATOM 742 C CA . VAL A 1 94 ? -11.933 11.252 10.208 1.00 92.75 94 VAL A CA 1
ATOM 743 C C . VAL A 1 94 ? -12.034 11.098 8.690 1.00 92.75 94 VAL A C 1
ATOM 745 O O . VAL A 1 94 ? -11.039 10.748 8.055 1.00 92.75 94 VAL A O 1
ATOM 748 N N . ASN A 1 95 ? -13.212 11.347 8.102 1.00 93.00 95 ASN A N 1
ATOM 749 C CA . ASN A 1 95 ? -13.513 11.092 6.692 1.00 93.00 95 ASN A CA 1
ATOM 750 C C . ASN A 1 95 ? -13.126 9.661 6.269 1.00 93.00 95 ASN A C 1
ATOM 752 O O . ASN A 1 95 ? -12.303 9.444 5.368 1.00 93.00 95 ASN A O 1
ATOM 756 N N . LEU A 1 96 ? -13.684 8.667 6.968 1.00 93.88 96 LEU A N 1
ATOM 757 C CA . LEU A 1 96 ? -13.293 7.271 6.784 1.00 93.88 96 LEU A CA 1
ATOM 758 C C . LEU A 1 96 ? -13.523 6.779 5.345 1.00 93.88 96 LEU A C 1
ATOM 760 O O . LEU A 1 96 ? -12.684 6.040 4.834 1.00 93.88 96 LEU A O 1
ATOM 764 N N . ASP A 1 97 ? -14.579 7.226 4.660 1.00 92.38 97 ASP A N 1
ATOM 765 C CA . ASP A 1 97 ? -14.827 6.894 3.248 1.00 92.38 97 ASP A CA 1
ATOM 766 C C . ASP A 1 97 ? -13.671 7.335 2.341 1.00 92.38 97 ASP A C 1
ATOM 768 O O . ASP A 1 97 ? -13.158 6.549 1.538 1.00 92.38 97 ASP A O 1
ATOM 772 N N . GLY A 1 98 ? -13.186 8.568 2.518 1.00 93.06 98 GLY A N 1
ATOM 773 C CA . GLY A 1 98 ? -12.030 9.079 1.783 1.00 93.06 98 GLY A CA 1
ATOM 774 C C . GLY A 1 98 ? -10.751 8.287 2.070 1.00 93.06 98 GLY A C 1
ATOM 775 O O . GLY A 1 98 ? -9.976 7.995 1.149 1.00 93.06 98 GLY A O 1
ATOM 776 N N . LEU A 1 99 ? -10.540 7.888 3.330 1.00 95.38 99 LEU A N 1
ATOM 777 C CA . LEU A 1 99 ? -9.413 7.032 3.711 1.00 95.38 99 LEU A CA 1
ATOM 778 C C . LEU A 1 99 ? -9.517 5.649 3.057 1.00 95.38 99 LEU A C 1
ATOM 780 O O . LEU A 1 99 ? -8.529 5.154 2.508 1.00 95.38 99 LEU A O 1
ATOM 784 N N . LEU A 1 100 ? -10.698 5.032 3.063 1.00 95.19 100 LEU A N 1
ATOM 785 C CA . LEU A 1 100 ? -10.927 3.724 2.449 1.00 95.19 100 LEU A CA 1
ATOM 786 C C . LEU A 1 100 ? -10.746 3.765 0.930 1.00 95.19 100 LEU A C 1
ATOM 788 O O . LEU A 1 100 ? -10.087 2.878 0.388 1.00 95.19 100 LEU A O 1
ATOM 792 N N . LEU A 1 101 ? -11.220 4.815 0.253 1.00 94.69 101 LEU A N 1
ATOM 793 C CA . LEU A 1 101 ? -11.012 4.997 -1.187 1.00 94.69 101 LEU A CA 1
ATOM 794 C C . LEU A 1 101 ? -9.531 5.097 -1.555 1.00 94.69 101 LEU A C 1
ATOM 796 O O . LEU A 1 101 ? -9.063 4.445 -2.494 1.00 94.69 101 LEU A O 1
ATOM 800 N N . ARG A 1 102 ? -8.762 5.890 -0.805 1.00 96.06 102 ARG A N 1
ATOM 801 C CA . ARG A 1 102 ? -7.310 5.973 -1.008 1.00 96.06 102 ARG A CA 1
ATOM 802 C C . ARG A 1 102 ? -6.618 4.643 -0.698 1.00 96.06 102 ARG A C 1
ATOM 804 O O . ARG A 1 102 ? -5.687 4.252 -1.396 1.00 96.06 102 ARG A O 1
ATOM 811 N N . THR A 1 103 ? -7.095 3.938 0.317 1.00 97.50 103 THR A N 1
ATOM 812 C CA . THR A 1 103 ? -6.549 2.646 0.742 1.00 97.50 103 THR A CA 1
ATOM 813 C C . THR A 1 103 ? -6.786 1.559 -0.286 1.00 97.50 103 THR A C 1
ATOM 815 O O . THR A 1 103 ? -5.859 0.816 -0.584 1.00 97.50 103 THR A O 1
ATOM 818 N N . ALA A 1 104 ? -7.976 1.497 -0.884 1.00 97.31 104 ALA A N 1
ATOM 819 C CA . ALA A 1 104 ? -8.268 0.578 -1.976 1.00 97.31 104 ALA A CA 1
ATOM 820 C C . ALA A 1 104 ? -7.299 0.798 -3.147 1.00 97.31 104 ALA A C 1
ATOM 822 O O . ALA A 1 104 ? -6.691 -0.162 -3.617 1.00 97.31 104 ALA A O 1
ATOM 823 N N . ARG A 1 105 ? -7.062 2.059 -3.540 1.00 97.56 105 ARG A N 1
ATOM 824 C CA . ARG A 1 105 ? -6.074 2.402 -4.577 1.00 97.56 105 ARG A CA 1
ATOM 825 C C . ARG A 1 105 ? -4.661 1.937 -4.220 1.00 97.56 105 ARG A C 1
ATOM 827 O O . ARG A 1 105 ? -4.029 1.267 -5.032 1.00 97.56 105 ARG A O 1
ATOM 834 N N . GLU A 1 106 ? -4.169 2.237 -3.015 1.00 98.25 106 GLU A N 1
ATOM 835 C CA . GLU A 1 106 ? -2.820 1.823 -2.591 1.00 98.25 106 GLU A CA 1
ATOM 836 C C . GLU A 1 106 ? -2.687 0.291 -2.465 1.00 98.25 106 GLU A C 1
ATOM 838 O O . GLU A 1 106 ? -1.684 -0.280 -2.893 1.00 98.25 106 GLU A O 1
ATOM 843 N N . ILE A 1 107 ? -3.714 -0.401 -1.960 1.00 97.88 107 ILE A N 1
ATOM 844 C CA . ILE A 1 107 ? -3.741 -1.866 -1.874 1.00 97.88 107 ILE A CA 1
ATOM 845 C C . ILE A 1 107 ? -3.731 -2.501 -3.266 1.00 97.88 107 ILE A C 1
ATOM 847 O O . ILE A 1 107 ? -2.935 -3.404 -3.512 1.00 97.88 107 ILE A O 1
ATOM 851 N N . ILE A 1 108 ? -4.586 -2.046 -4.180 1.00 97.94 108 ILE A N 1
ATOM 852 C CA . ILE A 1 108 ? -4.669 -2.616 -5.528 1.00 97.94 108 ILE A CA 1
ATOM 853 C C . ILE A 1 108 ? -3.369 -2.348 -6.288 1.00 97.94 108 ILE A C 1
ATOM 855 O O . ILE A 1 108 ? -2.812 -3.268 -6.886 1.00 97.94 108 ILE A O 1
ATOM 859 N N . ALA A 1 109 ? -2.837 -1.125 -6.217 1.00 98.06 109 ALA A N 1
ATOM 860 C CA . ALA A 1 109 ? -1.601 -0.756 -6.897 1.00 98.06 109 ALA A CA 1
ATOM 861 C C . ALA A 1 109 ? -0.373 -1.478 -6.325 1.00 98.06 109 ALA A C 1
ATOM 863 O O . ALA A 1 109 ? 0.390 -2.108 -7.060 1.00 98.06 109 ALA A O 1
ATOM 864 N N . PHE A 1 110 ? -0.176 -1.381 -5.009 1.00 98.19 110 PHE A N 1
ATOM 865 C CA . PHE A 1 110 ? 1.091 -1.691 -4.342 1.00 98.19 110 PHE A CA 1
ATOM 866 C C . PHE A 1 110 ? 1.018 -2.912 -3.425 1.00 98.19 110 PHE A C 1
ATOM 868 O O . PHE A 1 110 ? 2.042 -3.335 -2.894 1.00 98.19 110 PHE A O 1
ATOM 875 N N . GLY A 1 111 ? -0.174 -3.464 -3.191 1.00 97.75 111 GLY A N 1
ATOM 876 C CA . GLY A 1 111 ? -0.418 -4.562 -2.248 1.00 97.75 111 GLY A CA 1
ATOM 877 C C . GLY A 1 111 ? -0.410 -4.125 -0.789 1.00 97.75 111 GLY A C 1
ATOM 878 O O . GLY A 1 111 ? -0.599 -4.946 0.109 1.00 97.75 111 GLY A O 1
ATOM 879 N N . ASN A 1 112 ? -0.142 -2.845 -0.540 1.00 98.38 112 ASN A N 1
ATOM 880 C CA . ASN A 1 112 ? 0.208 -2.326 0.766 1.00 98.38 112 ASN A CA 1
ATOM 881 C C . ASN A 1 112 ? -0.407 -0.943 0.958 1.00 98.38 112 ASN A C 1
ATOM 883 O O . ASN A 1 112 ? -0.324 -0.100 0.073 1.00 98.38 112 ASN A O 1
ATOM 887 N N . CYS A 1 113 ? -0.961 -0.704 2.141 1.00 98.38 113 CYS A N 1
ATOM 888 C CA . CYS A 1 113 ? -1.295 0.627 2.634 1.00 98.38 113 CYS A CA 1
ATOM 889 C C . CYS A 1 113 ? -0.998 0.672 4.137 1.00 98.38 113 CYS A C 1
ATOM 891 O O . CYS A 1 113 ? -1.214 -0.318 4.847 1.00 98.38 113 CYS A O 1
ATOM 893 N N . PHE A 1 114 ? -0.481 1.798 4.624 1.00 98.25 114 PHE A N 1
ATOM 894 C CA . PHE A 1 114 ? -0.080 1.962 6.020 1.00 98.25 114 PHE A CA 1
ATOM 895 C C . PHE A 1 114 ? -0.830 3.133 6.629 1.00 98.25 114 PHE A C 1
ATOM 897 O O . PHE A 1 114 ? -0.634 4.276 6.222 1.00 98.25 114 PHE A O 1
ATOM 904 N N . TRP A 1 115 ? -1.677 2.857 7.615 1.00 97.75 115 TRP A N 1
ATOM 905 C CA . TRP A 1 115 ? -2.295 3.911 8.409 1.00 97.75 115 TRP A CA 1
ATOM 906 C C . TRP A 1 115 ? -1.574 4.028 9.738 1.00 97.75 115 TRP A C 1
ATOM 908 O O . TRP A 1 115 ? -1.245 3.018 10.363 1.00 97.75 115 TRP A O 1
ATOM 918 N N . GLU A 1 116 ? -1.388 5.251 10.202 1.00 95.75 116 GLU A N 1
ATOM 919 C CA . GLU A 1 116 ? -0.986 5.540 11.563 1.00 95.75 116 GLU A CA 1
ATOM 920 C C . GLU A 1 116 ? -2.205 5.915 12.405 1.00 95.75 116 GLU A C 1
ATOM 922 O O . GLU A 1 116 ? -3.034 6.741 12.019 1.00 95.75 116 GLU A O 1
ATOM 927 N N . LYS A 1 117 ? -2.293 5.292 13.578 1.00 95.38 117 LYS A N 1
ATOM 928 C CA . LYS A 1 117 ? -3.206 5.672 14.649 1.00 95.38 117 LYS A CA 1
ATOM 929 C C . LYS A 1 117 ? -2.528 6.728 15.505 1.00 95.38 117 LYS A C 1
ATOM 931 O O . LYS A 1 117 ? -1.559 6.422 16.210 1.00 95.38 117 LYS A O 1
ATOM 936 N N . ILE A 1 118 ? -3.067 7.938 15.469 1.00 91.12 118 ILE A N 1
ATOM 937 C CA . ILE A 1 118 ? -2.699 8.983 16.418 1.00 91.12 118 ILE A CA 1
ATOM 938 C C . ILE A 1 118 ? -3.402 8.649 17.736 1.00 91.12 118 ILE A C 1
ATOM 940 O O . ILE A 1 118 ? -4.606 8.393 17.747 1.00 91.12 118 ILE A O 1
ATOM 944 N N . GLU A 1 119 ? -2.621 8.553 18.813 1.00 89.12 119 GLU A N 1
ATOM 945 C CA . GLU A 1 119 ? -3.035 7.999 20.110 1.00 89.12 119 GLU A CA 1
ATOM 946 C C . GLU A 1 119 ? -3.560 6.542 20.032 1.00 89.12 119 GLU A C 1
ATOM 948 O O . GLU A 1 119 ? -4.755 6.267 20.064 1.00 89.12 119 GLU A O 1
ATOM 953 N N . PRO A 1 120 ? -2.681 5.522 19.953 1.00 83.62 120 PRO A N 1
ATOM 954 C CA . PRO A 1 120 ? -3.089 4.141 19.661 1.00 83.62 120 PRO A CA 1
ATOM 955 C C . PRO A 1 120 ? -3.931 3.446 20.750 1.00 83.62 120 PRO A C 1
ATOM 957 O O . PRO A 1 120 ? -4.537 2.412 20.455 1.00 83.62 120 PRO A O 1
ATOM 960 N N . GLU A 1 121 ? -3.938 3.945 21.994 1.00 87.12 121 GLU A N 1
ATOM 961 C CA . GLU A 1 121 ? -4.794 3.429 23.085 1.00 87.12 121 GLU A CA 1
ATOM 962 C C . GLU A 1 121 ? -6.204 4.053 23.047 1.00 87.12 121 GLU A C 1
ATOM 964 O O . GLU A 1 121 ? -7.168 3.403 23.454 1.00 87.12 121 GLU A O 1
ATOM 969 N N . LYS A 1 122 ? -6.335 5.275 22.516 1.00 87.44 122 LYS A N 1
ATOM 970 C CA . LYS A 1 122 ? -7.593 6.005 22.339 1.00 87.44 122 LYS A CA 1
ATOM 971 C C . LYS A 1 122 ? -7.505 6.742 21.008 1.00 87.44 122 LYS A C 1
ATOM 973 O O . LYS A 1 122 ? -7.003 7.851 20.964 1.00 87.44 122 LYS A O 1
ATOM 978 N N . ILE A 1 123 ? -7.941 6.085 19.938 1.00 85.44 123 ILE A N 1
ATOM 979 C CA . ILE A 1 123 ? -7.745 6.586 18.576 1.00 85.44 123 ILE A CA 1
ATOM 980 C C . ILE A 1 123 ? -8.492 7.910 18.426 1.00 85.44 123 ILE A C 1
ATOM 982 O O . ILE A 1 123 ? -9.720 7.927 18.460 1.00 85.44 123 ILE A O 1
ATOM 986 N N . GLU A 1 124 ? -7.740 8.993 18.262 1.00 86.75 124 GLU A N 1
ATOM 987 C CA . GLU A 1 124 ? -8.295 10.330 18.021 1.00 86.75 124 GLU A CA 1
ATOM 988 C C . GLU A 1 124 ? -8.265 10.674 16.533 1.00 86.75 124 GLU A C 1
ATOM 990 O O . GLU A 1 124 ? -9.148 11.369 16.041 1.00 86.75 124 GLU A O 1
ATOM 995 N N . PHE A 1 125 ? -7.287 10.139 15.797 1.00 89.19 125 PHE A N 1
ATOM 996 C CA . PHE A 1 125 ? -7.152 10.387 14.368 1.00 89.19 125 PHE A CA 1
ATOM 997 C C . PHE A 1 125 ? -6.516 9.203 13.631 1.00 89.19 125 PHE A C 1
ATOM 999 O O . PHE A 1 125 ? -5.764 8.408 14.208 1.00 89.19 125 PHE A O 1
ATOM 1006 N N . LEU A 1 126 ? -6.805 9.110 12.332 1.00 94.12 126 LEU A N 1
ATOM 1007 C CA . LEU A 1 126 ? -6.242 8.125 11.413 1.00 94.12 126 LEU A CA 1
ATOM 1008 C C . LEU A 1 126 ? -5.619 8.837 10.219 1.00 94.12 126 LEU A C 1
ATOM 1010 O O . LEU A 1 126 ? -6.262 9.661 9.576 1.00 94.12 126 LEU A O 1
ATOM 1014 N N . GLN A 1 127 ? -4.377 8.487 9.899 1.00 94.19 127 GLN A N 1
ATOM 1015 C CA . GLN A 1 127 ? -3.674 9.081 8.769 1.00 94.19 127 GLN A CA 1
ATOM 1016 C C . GLN A 1 127 ? -3.017 8.015 7.902 1.00 94.19 127 GLN A C 1
ATOM 1018 O O . GLN A 1 127 ? -2.290 7.162 8.400 1.00 94.19 127 GLN A O 1
ATOM 1023 N N . ILE A 1 128 ? -3.217 8.101 6.588 1.00 96.94 128 ILE A N 1
ATOM 1024 C CA . ILE A 1 128 ? -2.490 7.269 5.624 1.00 96.94 128 ILE A CA 1
ATOM 1025 C C . ILE A 1 128 ? -1.086 7.836 5.444 1.00 96.94 128 ILE A C 1
ATOM 1027 O O . ILE A 1 128 ? -0.911 8.965 4.967 1.00 96.94 128 ILE A O 1
ATOM 1031 N N . LEU A 1 129 ? -0.087 7.033 5.795 1.00 97.12 129 LEU A N 1
ATOM 1032 C CA . LEU A 1 129 ? 1.312 7.347 5.563 1.00 97.12 129 LEU A CA 1
ATOM 1033 C C . LEU A 1 129 ? 1.629 7.215 4.066 1.00 97.12 129 LEU A C 1
ATOM 1035 O O . LEU A 1 129 ? 1.099 6.323 3.406 1.00 97.12 129 LEU A O 1
ATOM 1039 N N . PRO A 1 130 ? 2.497 8.070 3.496 1.00 97.12 130 PRO A N 1
ATOM 1040 C CA . PRO A 1 130 ? 2.951 7.896 2.120 1.00 97.12 130 PRO A CA 1
ATOM 1041 C C . PRO A 1 130 ? 3.542 6.500 1.919 1.00 97.12 130 PRO A C 1
ATOM 1043 O O . PRO A 1 130 ? 4.364 6.067 2.727 1.00 97.12 130 PRO A O 1
ATOM 1046 N N . ILE A 1 131 ? 3.182 5.807 0.838 1.00 97.00 131 ILE A N 1
ATOM 1047 C CA . ILE A 1 131 ? 3.647 4.431 0.616 1.00 97.00 131 ILE A CA 1
ATOM 1048 C C . ILE A 1 131 ? 5.184 4.327 0.552 1.00 97.00 131 ILE A C 1
ATOM 1050 O O . ILE A 1 131 ? 5.779 3.420 1.123 1.00 97.00 131 ILE A O 1
ATOM 1054 N N . THR A 1 132 ? 5.839 5.340 -0.023 1.00 97.12 132 THR A N 1
ATOM 1055 C CA . THR A 1 132 ? 7.305 5.499 -0.099 1.00 97.12 132 THR A CA 1
ATOM 1056 C C . THR A 1 132 ? 7.963 5.867 1.236 1.00 97.12 132 THR A C 1
ATOM 1058 O O . THR A 1 132 ? 9.179 6.038 1.319 1.00 97.12 132 THR A O 1
ATOM 1061 N N . SER A 1 133 ? 7.177 6.064 2.298 1.00 96.62 133 SER A N 1
ATOM 1062 C CA . SER A 1 133 ? 7.733 6.290 3.633 1.00 96.62 133 SER A CA 1
ATOM 1063 C C . SER A 1 133 ? 8.213 5.005 4.288 1.00 96.62 133 SER A C 1
ATOM 1065 O O . SER A 1 133 ? 9.050 5.092 5.178 1.00 96.62 133 SER A O 1
ATOM 1067 N N . MET A 1 134 ? 7.740 3.833 3.851 1.00 96.69 134 MET A N 1
ATOM 1068 C CA . MET A 1 134 ? 8.130 2.547 4.428 1.00 96.69 134 MET A CA 1
ATOM 1069 C C . MET A 1 134 ? 9.344 1.960 3.720 1.00 96.69 134 MET A C 1
ATOM 1071 O O . MET A 1 134 ? 9.322 1.729 2.516 1.00 96.69 134 MET A O 1
ATOM 1075 N N . GLU A 1 135 ? 10.390 1.686 4.495 1.00 94.94 135 GLU A N 1
ATOM 1076 C CA . GLU A 1 135 ? 11.625 1.067 4.015 1.00 94.94 135 GLU A CA 1
ATOM 1077 C C . GLU A 1 135 ? 11.561 -0.453 4.159 1.00 94.94 135 GLU A C 1
ATOM 1079 O O . GLU A 1 135 ? 11.732 -1.191 3.192 1.00 94.94 135 GLU A O 1
ATOM 1084 N N . LYS A 1 136 ? 11.306 -0.928 5.383 1.00 95.06 136 LYS A N 1
ATOM 1085 C CA . LYS A 1 136 ? 11.331 -2.353 5.723 1.00 95.06 136 LYS A CA 1
ATOM 1086 C C . LYS A 1 136 ? 10.432 -2.688 6.901 1.00 95.06 136 LYS A C 1
ATOM 1088 O O . LYS A 1 136 ? 10.177 -1.852 7.771 1.00 95.06 136 LYS A O 1
ATOM 1093 N N . ILE A 1 137 ? 10.010 -3.945 6.961 1.00 96.00 137 ILE A N 1
ATOM 1094 C CA . ILE A 1 137 ? 9.237 -4.495 8.077 1.00 96.00 137 ILE A CA 1
ATOM 1095 C C . ILE A 1 137 ? 10.137 -5.444 8.861 1.00 96.00 137 ILE A C 1
ATOM 1097 O O . ILE A 1 137 ? 10.730 -6.369 8.310 1.00 96.00 137 ILE A O 1
ATOM 1101 N N . GLN A 1 138 ? 10.239 -5.220 10.166 1.00 94.00 138 GLN A N 1
ATOM 1102 C CA . GLN A 1 138 ? 10.965 -6.107 11.066 1.00 94.00 138 GLN A CA 1
ATOM 1103 C C . GLN A 1 138 ? 9.993 -7.151 11.595 1.00 94.00 138 GLN A C 1
ATOM 1105 O O . GLN A 1 138 ? 9.029 -6.799 12.276 1.00 94.00 138 GLN A O 1
ATOM 1110 N N . ARG A 1 139 ? 10.236 -8.425 11.293 1.00 90.81 139 ARG A N 1
ATOM 1111 C CA . ARG A 1 139 ? 9.488 -9.562 11.838 1.00 90.81 139 ARG A CA 1
ATOM 1112 C C . ARG A 1 139 ? 10.435 -10.464 12.616 1.00 90.81 139 ARG A C 1
ATOM 1114 O O . ARG A 1 139 ? 11.620 -10.514 12.308 1.00 90.81 139 ARG A O 1
ATOM 1121 N N . ASP A 1 140 ? 9.928 -11.120 13.652 1.00 85.62 140 ASP A N 1
ATOM 1122 C CA . ASP A 1 140 ? 10.694 -12.175 14.318 1.00 85.62 140 ASP A CA 1
ATOM 1123 C C . ASP A 1 140 ? 10.670 -13.483 13.516 1.00 85.62 140 ASP A C 1
ATOM 1125 O O . ASP A 1 140 ? 10.009 -13.579 12.484 1.00 85.62 140 ASP A O 1
ATOM 1129 N N . GLU A 1 141 ? 11.370 -14.502 14.010 1.00 79.19 141 GLU A N 1
ATOM 1130 C CA . GLU A 1 141 ? 11.431 -15.845 13.415 1.00 79.19 141 GLU A CA 1
ATOM 1131 C C . GLU A 1 141 ? 10.060 -16.519 13.213 1.00 79.19 141 GLU A C 1
ATOM 1133 O O . GLU A 1 141 ? 9.950 -17.438 12.410 1.00 79.19 141 GLU A O 1
ATOM 1138 N N . TYR A 1 142 ? 9.013 -16.041 13.896 1.00 81.00 142 TYR A N 1
ATOM 1139 C CA . TYR A 1 142 ? 7.636 -16.519 13.757 1.00 81.00 142 TYR A CA 1
ATOM 1140 C C . TYR A 1 142 ? 6.802 -15.620 12.824 1.00 81.00 142 TYR A C 1
ATOM 1142 O O . TYR A 1 142 ? 5.591 -15.777 12.692 1.00 81.00 142 TYR A O 1
ATOM 1150 N N . GLY A 1 143 ? 7.390 -14.601 12.202 1.00 81.38 143 GLY A N 1
ATOM 1151 C CA . GLY A 1 143 ? 6.650 -13.658 11.367 1.00 81.38 143 GLY A CA 1
ATOM 1152 C C . GLY A 1 143 ? 5.801 -12.646 12.131 1.00 81.38 143 GLY A C 1
ATOM 1153 O O . GLY A 1 143 ? 4.971 -11.966 11.520 1.00 81.38 143 GLY A O 1
ATOM 1154 N N . VAL A 1 144 ? 6.004 -12.488 13.443 1.00 88.44 144 VAL A N 1
ATOM 1155 C CA . VAL A 1 144 ? 5.349 -11.426 14.215 1.00 88.44 144 VAL A CA 1
ATOM 1156 C C . VAL A 1 144 ? 6.063 -10.108 13.954 1.00 88.44 144 VAL A C 1
ATOM 1158 O O . VAL A 1 144 ? 7.259 -9.974 14.212 1.00 88.44 144 VAL A O 1
ATOM 1161 N N . VAL A 1 145 ? 5.315 -9.103 13.497 1.00 92.75 145 VAL A N 1
ATOM 1162 C CA . VAL A 1 145 ? 5.848 -7.759 13.252 1.00 92.75 145 VAL A CA 1
ATOM 1163 C C . VAL A 1 145 ? 6.306 -7.111 14.560 1.00 92.75 145 VAL A C 1
ATOM 1165 O O . VAL A 1 145 ? 5.548 -6.994 15.525 1.00 92.75 145 VAL A O 1
ATOM 1168 N N . ARG A 1 146 ? 7.564 -6.674 14.577 1.00 93.81 146 ARG A N 1
ATOM 1169 C CA . ARG A 1 146 ? 8.244 -5.988 15.681 1.00 93.81 146 ARG A CA 1
ATOM 1170 C C . ARG A 1 146 ? 8.392 -4.490 15.443 1.00 93.81 146 ARG A C 1
ATOM 1172 O O . ARG A 1 146 ? 8.409 -3.746 16.418 1.00 93.81 146 ARG A O 1
ATOM 1179 N N . GLY A 1 147 ? 8.399 -4.046 14.188 1.00 95.38 147 GLY A N 1
ATOM 1180 C CA . GLY A 1 147 ? 8.432 -2.628 13.849 1.00 95.38 147 GLY A CA 1
ATOM 1181 C C . GLY A 1 147 ? 8.347 -2.364 12.351 1.00 95.38 147 GLY A C 1
ATOM 1182 O O . GLY A 1 147 ? 8.599 -3.254 11.535 1.00 95.38 147 GLY A O 1
ATOM 1183 N N . TYR A 1 148 ? 8.009 -1.123 12.013 1.00 96.81 148 TYR A N 1
ATOM 1184 C CA . TYR A 1 148 ? 8.000 -0.603 10.647 1.00 96.81 148 TYR A CA 1
ATOM 1185 C C . TYR A 1 148 ? 9.069 0.477 10.539 1.00 96.81 148 TYR A C 1
ATOM 1187 O O . TYR A 1 148 ? 8.972 1.511 11.196 1.00 96.81 148 TYR A O 1
ATOM 1195 N N . LYS A 1 149 ? 10.116 0.231 9.756 1.00 96.44 149 LYS A N 1
ATOM 1196 C CA . LYS A 1 149 ? 11.191 1.202 9.559 1.00 96.44 149 LYS A CA 1
ATOM 1197 C C . LYS A 1 149 ? 10.790 2.165 8.453 1.00 96.44 149 LYS A C 1
ATOM 1199 O O . LYS A 1 149 ? 10.477 1.732 7.343 1.00 96.44 149 LYS A O 1
ATOM 1204 N N . GLN A 1 150 ? 10.832 3.453 8.758 1.00 96.00 150 GLN A N 1
ATOM 1205 C CA . GLN A 1 150 ? 10.654 4.496 7.764 1.00 96.00 150 GLN A CA 1
ATOM 1206 C C . GLN A 1 150 ? 11.949 4.749 6.999 1.00 96.00 150 GLN A C 1
ATOM 1208 O O . GLN A 1 150 ? 13.036 4.598 7.555 1.00 96.00 150 GLN A O 1
ATOM 1213 N N . THR A 1 151 ? 11.826 5.187 5.748 1.00 94.75 151 THR A N 1
ATOM 1214 C CA . THR A 1 151 ? 12.971 5.626 4.949 1.00 94.75 151 THR A CA 1
ATOM 1215 C C . THR A 1 151 ? 13.581 6.902 5.540 1.00 94.75 151 THR A C 1
ATOM 1217 O O . THR A 1 151 ? 12.919 7.680 6.236 1.00 94.75 151 THR A O 1
ATOM 1220 N N . LEU A 1 152 ? 14.857 7.161 5.234 1.00 92.75 152 LEU A N 1
ATOM 1221 C CA . LEU A 1 152 ? 15.578 8.349 5.719 1.00 92.75 152 LEU A CA 1
ATOM 1222 C C . LEU A 1 152 ? 14.879 9.667 5.354 1.00 92.75 152 LEU A C 1
ATOM 1224 O O . LEU A 1 152 ? 14.883 10.605 6.148 1.00 92.75 152 LEU A O 1
ATOM 1228 N N . ARG A 1 153 ? 14.211 9.720 4.192 1.00 92.50 153 ARG A N 1
ATOM 1229 C CA . ARG A 1 153 ? 13.433 10.886 3.740 1.00 92.50 153 ARG A CA 1
ATOM 1230 C C . ARG A 1 153 ? 12.331 11.285 4.727 1.00 92.50 153 ARG A C 1
ATOM 1232 O O . ARG A 1 153 ? 11.979 12.458 4.791 1.00 92.50 153 ARG A O 1
ATOM 1239 N N . TYR A 1 154 ? 11.801 10.327 5.483 1.00 91.56 154 TYR A N 1
ATOM 1240 C CA . TYR A 1 154 ? 10.740 10.534 6.471 1.00 91.56 154 TYR A CA 1
ATOM 1241 C C . TYR A 1 154 ? 11.264 10.378 7.908 1.00 91.56 154 TYR A C 1
ATOM 1243 O O . TYR A 1 154 ? 10.520 10.012 8.813 1.00 91.56 154 TYR A O 1
ATOM 1251 N N . GLY A 1 155 ? 12.556 10.645 8.123 1.00 90.25 155 GLY A N 1
ATOM 1252 C CA . GLY A 1 155 ? 13.188 10.675 9.444 1.00 90.25 155 GLY A CA 1
ATOM 1253 C C . GLY A 1 155 ? 13.825 9.359 9.886 1.00 90.25 155 GLY A C 1
ATOM 1254 O O . GLY A 1 155 ? 14.498 9.334 10.911 1.00 90.25 155 GLY A O 1
ATOM 1255 N N . GLY A 1 156 ? 13.664 8.265 9.134 1.00 91.38 156 GLY A N 1
ATOM 1256 C CA . GLY A 1 156 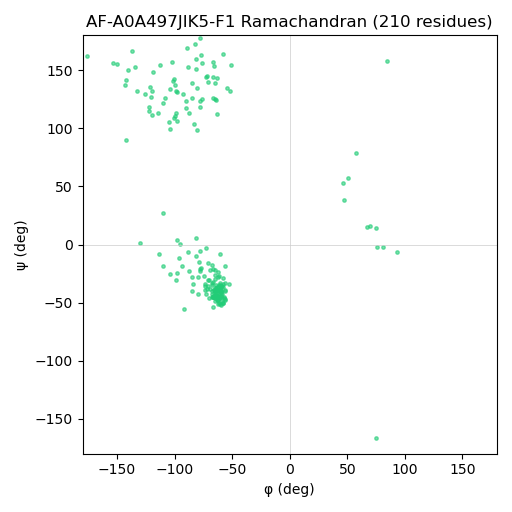? 14.360 7.012 9.433 1.00 91.38 156 GLY A CA 1
ATOM 1257 C C . GLY A 1 156 ? 13.925 6.334 10.736 1.00 91.38 156 GLY A C 1
ATOM 1258 O O . GLY A 1 156 ? 14.640 5.470 11.239 1.00 91.38 156 GLY A O 1
ATOM 1259 N N . ASN A 1 157 ? 12.799 6.718 11.334 1.00 93.50 157 ASN A N 1
ATOM 1260 C CA . ASN A 1 157 ? 12.365 6.169 12.617 1.00 93.50 157 ASN A CA 1
ATOM 1261 C C . ASN A 1 157 ? 11.777 4.762 12.464 1.00 93.50 157 ASN A C 1
ATOM 1263 O O . ASN A 1 157 ? 11.300 4.376 11.397 1.00 93.50 157 ASN A O 1
ATOM 1267 N N . THR A 1 158 ? 11.799 3.982 13.544 1.00 95.50 158 THR A N 1
ATOM 1268 C CA . THR A 1 158 ? 11.070 2.710 13.606 1.00 95.50 158 THR A CA 1
ATOM 1269 C C . THR A 1 158 ? 9.755 2.930 14.341 1.00 95.50 158 THR A C 1
ATOM 1271 O O . THR A 1 158 ? 9.747 3.200 15.541 1.00 95.50 158 THR A O 1
ATOM 1274 N N . LEU A 1 159 ? 8.640 2.797 13.627 1.00 95.38 159 LEU A N 1
ATOM 1275 C CA . LEU A 1 159 ? 7.303 2.926 14.188 1.00 95.38 159 LEU A CA 1
ATOM 1276 C C . LEU A 1 159 ? 6.895 1.622 14.889 1.00 95.38 159 LEU A C 1
ATOM 1278 O O . LEU A 1 159 ? 7.076 0.529 14.331 1.00 95.38 159 LEU A O 1
ATOM 1282 N N . PRO A 1 160 ? 6.321 1.703 16.102 1.00 95.19 160 PRO A N 1
ATOM 1283 C CA . PRO A 1 160 ? 5.907 0.524 16.839 1.00 95.19 160 PRO A CA 1
ATOM 1284 C C . PRO A 1 160 ? 4.658 -0.114 16.198 1.00 95.19 160 PRO A C 1
ATOM 1286 O O . PRO A 1 160 ? 3.755 0.598 15.746 1.00 95.19 160 PRO A O 1
ATOM 1289 N N . PRO A 1 161 ? 4.526 -1.456 16.209 1.00 95.00 161 PRO A N 1
ATOM 1290 C CA . PRO A 1 161 ? 3.435 -2.146 15.516 1.00 95.00 161 PRO A CA 1
ATOM 1291 C C . PRO A 1 161 ? 2.038 -1.776 16.011 1.00 95.00 161 PRO A C 1
ATOM 1293 O O . PRO A 1 161 ? 1.070 -1.850 15.265 1.00 95.00 161 PRO A O 1
ATOM 1296 N N . ASN A 1 162 ? 1.909 -1.368 17.275 1.00 94.62 162 ASN A N 1
ATOM 1297 C CA . ASN A 1 162 ? 0.625 -0.963 17.839 1.00 94.62 162 ASN A CA 1
ATOM 1298 C C . ASN A 1 162 ? 0.116 0.376 17.289 1.00 94.62 162 ASN A C 1
ATOM 1300 O O . ASN A 1 162 ? -1.069 0.640 17.475 1.00 94.62 162 ASN A O 1
ATOM 1304 N N . ARG A 1 163 ? 0.955 1.199 16.648 1.00 95.38 163 ARG A N 1
ATOM 1305 C CA . ARG A 1 163 ? 0.544 2.456 16.002 1.00 95.38 163 ARG A CA 1
ATOM 1306 C C . ARG A 1 163 ? 0.097 2.257 14.561 1.00 95.38 163 ARG A C 1
ATOM 1308 O O . ARG A 1 163 ? -0.685 3.059 14.077 1.00 95.38 163 ARG A O 1
ATOM 1315 N N . ILE A 1 164 ? 0.522 1.181 13.907 1.00 97.12 164 ILE A N 1
ATOM 1316 C CA . ILE A 1 164 ? 0.320 0.996 12.470 1.00 97.12 164 ILE A CA 1
ATOM 1317 C C . ILE A 1 164 ? -0.802 0.002 12.186 1.00 97.12 164 ILE A C 1
ATOM 1319 O O . ILE A 1 164 ? -0.858 -1.081 12.770 1.00 97.12 164 ILE A O 1
ATOM 1323 N N . ILE A 1 165 ? -1.689 0.367 11.263 1.00 97.38 165 ILE A N 1
ATOM 1324 C CA . ILE A 1 165 ? -2.573 -0.568 10.569 1.00 97.38 165 ILE A CA 1
ATOM 1325 C C . ILE A 1 165 ? -1.940 -0.813 9.203 1.00 97.38 165 ILE A C 1
ATOM 1327 O O . ILE A 1 165 ? -1.898 0.079 8.359 1.00 97.38 165 ILE A O 1
ATOM 1331 N N . HIS A 1 166 ? -1.408 -2.016 9.004 1.00 97.81 166 HIS A N 1
ATOM 1332 C CA . HIS A 1 166 ? -0.843 -2.429 7.725 1.00 97.81 166 HIS A CA 1
ATOM 1333 C C . HIS A 1 166 ? -1.861 -3.274 6.970 1.00 97.81 166 HIS A C 1
ATOM 1335 O O . HIS A 1 166 ? -2.149 -4.414 7.341 1.00 97.81 166 HIS A O 1
ATOM 1341 N N . PHE A 1 167 ? -2.391 -2.712 5.891 1.00 97.69 167 PHE A N 1
ATOM 1342 C CA . PHE A 1 167 ? -3.203 -3.444 4.937 1.00 97.69 167 PHE A CA 1
ATOM 1343 C C . PHE A 1 167 ? -2.273 -4.219 4.009 1.00 97.69 167 PHE A C 1
ATOM 1345 O O . PHE A 1 167 ? -1.711 -3.653 3.076 1.00 97.69 167 PHE A O 1
ATOM 1352 N N . ARG A 1 168 ? -2.085 -5.506 4.305 1.00 96.44 168 ARG A N 1
ATOM 1353 C CA . ARG A 1 168 ? -1.214 -6.419 3.558 1.00 96.44 168 ARG A CA 1
ATOM 1354 C C . ARG A 1 168 ? -2.054 -7.353 2.689 1.00 96.44 168 ARG A C 1
ATOM 1356 O O . ARG A 1 168 ? -2.587 -8.342 3.197 1.00 96.44 168 ARG A O 1
ATOM 1363 N N . TRP A 1 169 ? -2.174 -7.047 1.401 1.00 95.44 169 TRP A N 1
ATOM 1364 C CA . TRP A 1 169 ? -3.002 -7.810 0.462 1.00 95.44 169 TRP A CA 1
ATOM 1365 C C . TRP A 1 169 ? -2.179 -8.776 -0.384 1.00 95.44 169 TRP A C 1
ATOM 1367 O O . TRP A 1 169 ? -1.111 -8.418 -0.856 1.00 95.44 169 TRP A O 1
ATOM 1377 N N . ASN A 1 170 ? -2.674 -9.998 -0.580 1.00 93.12 170 ASN A N 1
ATOM 1378 C CA . ASN A 1 170 ? -2.031 -11.026 -1.405 1.00 93.12 170 ASN A CA 1
ATOM 1379 C C . ASN A 1 170 ? -0.506 -11.198 -1.158 1.00 93.12 170 ASN A C 1
ATOM 1381 O O . ASN A 1 170 ? 0.285 -11.087 -2.097 1.00 93.12 170 ASN A O 1
ATOM 1385 N N . PRO A 1 171 ? -0.045 -11.397 0.096 1.00 92.56 171 PRO A N 1
ATOM 1386 C CA . PRO A 1 171 ? 1.369 -11.669 0.344 1.00 92.56 171 PRO A CA 1
ATOM 1387 C C . PRO A 1 171 ? 1.759 -12.997 -0.315 1.00 92.56 171 PRO A C 1
ATOM 1389 O O . PRO A 1 171 ? 1.150 -14.031 -0.034 1.00 92.56 171 PRO A O 1
ATOM 1392 N N . LEU A 1 172 ? 2.775 -12.968 -1.176 1.00 89.12 172 LEU A N 1
ATOM 1393 C CA . LEU A 1 172 ? 3.310 -14.166 -1.820 1.00 89.12 172 LEU A CA 1
ATOM 1394 C C . LEU A 1 172 ? 4.325 -14.817 -0.884 1.00 89.12 172 LEU A C 1
ATOM 1396 O O . LEU A 1 172 ? 5.069 -14.112 -0.214 1.00 89.12 172 LEU A O 1
ATOM 1400 N N . ASP A 1 173 ? 4.314 -16.145 -0.789 1.00 86.56 173 ASP A N 1
ATOM 1401 C CA . ASP A 1 173 ? 5.289 -16.925 -0.005 1.00 86.56 173 ASP A CA 1
ATOM 1402 C C . ASP A 1 173 ? 5.549 -16.394 1.428 1.00 86.56 173 ASP A C 1
ATOM 1404 O O . ASP A 1 173 ? 6.669 -16.333 1.930 1.00 86.56 173 ASP A O 1
ATOM 1408 N N . GLY A 1 174 ? 4.496 -15.918 2.103 1.00 84.00 174 GLY A N 1
ATOM 1409 C CA . GLY A 1 174 ? 4.603 -15.407 3.475 1.00 84.00 174 GLY A CA 1
ATOM 1410 C C . GLY A 1 174 ? 5.369 -14.083 3.627 1.00 84.00 174 GLY A C 1
ATOM 1411 O O . GLY A 1 174 ? 5.728 -13.711 4.755 1.00 84.00 174 GLY A O 1
ATOM 1412 N N . GLU A 1 175 ? 5.586 -13.341 2.540 1.00 90.44 175 GLU A N 1
ATOM 1413 C CA . GLU A 1 175 ? 6.253 -12.038 2.528 1.00 90.44 175 GLU A CA 1
ATOM 1414 C C . GLU A 1 175 ? 5.675 -11.036 3.546 1.00 90.44 175 GLU A C 1
ATOM 1416 O O . GLU A 1 175 ? 4.519 -11.093 3.998 1.00 90.44 175 GLU A O 1
ATOM 1421 N N . ALA A 1 176 ? 6.534 -10.097 3.953 1.00 93.50 176 ALA A N 1
ATOM 1422 C CA . ALA A 1 176 ? 6.174 -9.069 4.922 1.00 93.50 176 ALA A CA 1
ATOM 1423 C C . ALA A 1 176 ? 5.216 -8.062 4.311 1.00 93.50 176 ALA A C 1
ATOM 1425 O O . ALA A 1 176 ? 4.358 -7.532 5.009 1.00 93.50 176 ALA A O 1
ATOM 1426 N N . PHE A 1 177 ? 5.345 -7.862 3.007 1.00 96.12 177 PHE A N 1
ATOM 1427 C CA . PHE A 1 177 ? 4.542 -6.971 2.201 1.00 96.12 177 PHE A CA 1
ATOM 1428 C C . PHE A 1 177 ? 3.499 -7.755 1.416 1.00 96.12 177 PHE A C 1
ATOM 1430 O O . PHE A 1 177 ? 3.616 -8.960 1.200 1.00 96.12 177 PHE A O 1
ATOM 1437 N N . GLY A 1 178 ? 2.443 -7.057 1.030 1.00 96.19 178 GLY A N 1
ATOM 1438 C CA . GLY A 1 178 ? 1.486 -7.555 0.065 1.00 96.19 178 GLY A CA 1
ATOM 1439 C C . GLY A 1 178 ? 1.958 -7.347 -1.371 1.00 96.19 178 GLY A C 1
ATOM 1440 O O . GLY A 1 178 ? 2.942 -6.647 -1.618 1.00 96.19 178 GLY A O 1
ATOM 1441 N N . THR A 1 179 ? 1.210 -7.918 -2.310 1.00 96.56 179 THR A N 1
ATOM 1442 C CA . THR A 1 179 ? 1.456 -7.835 -3.750 1.00 96.56 179 THR A CA 1
ATOM 1443 C C . THR A 1 179 ? 0.273 -7.194 -4.456 1.00 96.56 179 THR A C 1
ATOM 1445 O O . THR A 1 179 ? -0.802 -7.782 -4.545 1.00 96.56 179 THR A O 1
ATOM 1448 N N . GLY A 1 180 ? 0.490 -5.983 -4.968 1.00 96.88 180 GLY A N 1
ATOM 1449 C CA . GLY A 1 180 ? -0.456 -5.285 -5.834 1.00 96.88 180 GLY A CA 1
ATOM 1450 C C . GLY A 1 180 ? -0.240 -5.618 -7.305 1.00 96.88 180 GLY A C 1
ATOM 1451 O O . GLY A 1 180 ? 0.790 -6.182 -7.685 1.00 96.88 180 GLY A O 1
ATOM 1452 N N . ILE A 1 181 ? -1.186 -5.213 -8.150 1.00 96.69 181 ILE A N 1
ATOM 1453 C CA . ILE A 1 181 ? -1.174 -5.522 -9.586 1.00 96.69 181 ILE A CA 1
ATOM 1454 C C . ILE A 1 181 ? -0.015 -4.849 -10.331 1.00 96.69 181 ILE A C 1
ATOM 1456 O O . ILE A 1 181 ? 0.376 -5.304 -11.399 1.00 96.69 181 ILE A O 1
ATOM 1460 N N . LEU A 1 182 ? 0.576 -3.777 -9.785 1.00 97.62 182 LEU A N 1
ATOM 1461 C CA . LEU A 1 182 ? 1.711 -3.120 -10.439 1.00 97.62 182 LEU A CA 1
ATOM 1462 C C . LEU A 1 182 ? 3.024 -3.883 -10.251 1.00 97.62 182 LEU A C 1
ATOM 1464 O O . LEU A 1 182 ? 3.944 -3.689 -11.044 1.00 97.62 182 LEU A O 1
ATOM 1468 N N . ARG A 1 183 ? 3.128 -4.768 -9.247 1.00 96.06 183 ARG A N 1
ATOM 1469 C CA . ARG A 1 183 ? 4.337 -5.581 -9.043 1.00 96.06 183 ARG A CA 1
ATOM 1470 C C . ARG A 1 183 ? 4.618 -6.447 -10.266 1.00 96.06 183 ARG A C 1
ATOM 1472 O O . ARG A 1 183 ? 5.744 -6.462 -10.744 1.00 96.06 183 ARG A O 1
ATOM 1479 N N . THR A 1 184 ? 3.594 -7.083 -10.832 1.00 92.88 184 THR A N 1
ATOM 1480 C CA . THR A 1 184 ? 3.747 -7.940 -12.019 1.00 92.88 184 THR A CA 1
ATOM 1481 C C . THR A 1 184 ? 4.184 -7.163 -13.261 1.00 92.88 184 THR A C 1
ATOM 1483 O O . THR A 1 184 ? 4.819 -7.729 -14.145 1.00 92.88 184 THR A O 1
ATOM 1486 N N . LEU A 1 185 ? 3.878 -5.863 -13.337 1.00 95.50 185 LEU A N 1
ATOM 1487 C CA . LEU A 1 185 ? 4.359 -4.993 -14.415 1.00 95.50 185 LEU A CA 1
ATOM 1488 C C . LEU A 1 185 ? 5.822 -4.573 -14.223 1.00 95.50 185 LEU A C 1
ATOM 1490 O O . LEU A 1 185 ? 6.481 -4.198 -15.195 1.00 95.50 185 LEU A O 1
ATOM 1494 N N . ALA A 1 186 ? 6.309 -4.612 -12.981 1.00 96.38 186 ALA A N 1
ATOM 1495 C CA . ALA A 1 186 ? 7.631 -4.149 -12.582 1.00 96.38 186 ALA A CA 1
ATOM 1496 C C . ALA A 1 186 ? 8.678 -5.267 -12.477 1.00 96.38 186 ALA A C 1
ATOM 1498 O O . ALA A 1 186 ? 9.866 -4.976 -12.605 1.00 96.38 186 ALA A O 1
ATOM 1499 N N . GLU A 1 187 ? 8.269 -6.516 -12.249 1.00 94.69 187 GLU A N 1
ATOM 1500 C CA . GLU A 1 187 ? 9.201 -7.642 -12.142 1.00 94.69 187 GLU A CA 1
ATOM 1501 C C . GLU A 1 187 ? 9.834 -8.012 -13.490 1.00 94.69 187 GLU A C 1
ATOM 1503 O O . GLU A 1 187 ? 9.184 -8.017 -14.540 1.00 94.69 187 GLU A O 1
ATOM 1508 N N . THR A 1 188 ? 11.126 -8.337 -13.448 1.00 93.75 188 THR A N 1
ATOM 1509 C CA . THR A 1 188 ? 11.822 -9.026 -14.538 1.00 93.75 188 THR A CA 1
ATOM 1510 C C . THR A 1 188 ? 11.541 -10.522 -14.452 1.00 93.75 188 THR A C 1
ATOM 1512 O O . THR A 1 188 ? 11.142 -11.035 -13.408 1.00 93.75 188 THR A O 1
ATOM 1515 N N . MET A 1 189 ? 11.726 -11.237 -15.560 1.00 92.12 189 MET A N 1
ATOM 1516 C CA . MET A 1 189 ? 11.529 -12.685 -15.590 1.00 92.12 189 MET A CA 1
ATOM 1517 C C . MET A 1 189 ? 12.824 -13.361 -16.046 1.00 92.12 189 MET A C 1
ATOM 1519 O O . MET A 1 189 ? 13.267 -13.079 -17.162 1.00 92.12 189 MET A O 1
ATOM 1523 N N . PRO A 1 190 ? 13.449 -14.212 -15.214 1.00 90.06 190 PRO A N 1
ATOM 1524 C CA . PRO A 1 190 ? 14.605 -14.989 -15.640 1.00 90.06 190 PRO A CA 1
ATOM 1525 C C . PRO A 1 190 ? 14.189 -16.008 -16.707 1.00 90.06 190 PRO A C 1
ATOM 1527 O O . PRO A 1 190 ? 13.086 -16.553 -16.654 1.00 90.06 190 PRO A O 1
ATOM 1530 N N . LEU A 1 191 ? 15.069 -16.239 -17.676 1.00 90.69 191 LEU A N 1
ATOM 1531 C CA . LEU A 1 191 ? 14.902 -17.207 -18.756 1.00 90.69 191 LEU A CA 1
ATOM 1532 C C . LEU A 1 191 ? 15.927 -18.341 -18.598 1.00 90.69 191 LEU A C 1
ATOM 1534 O O . LEU A 1 191 ? 16.999 -18.147 -18.022 1.00 90.69 191 LEU A O 1
ATOM 1538 N N . ASP A 1 192 ? 15.614 -19.523 -19.133 1.00 88.69 192 ASP A N 1
ATOM 1539 C CA . ASP A 1 192 ? 16.432 -20.739 -18.964 1.00 88.69 192 ASP A CA 1
ATOM 1540 C C . ASP A 1 192 ? 17.848 -20.616 -19.553 1.00 88.69 192 ASP A C 1
ATOM 1542 O O . ASP A 1 192 ? 18.777 -21.297 -19.125 1.00 88.69 192 ASP A O 1
ATOM 1546 N N . ASN A 1 193 ? 18.034 -19.719 -20.522 1.00 87.44 193 ASN A N 1
ATOM 1547 C CA . ASN A 1 193 ? 19.316 -19.429 -21.166 1.00 87.44 193 ASN A CA 1
ATOM 1548 C C . ASN A 1 193 ? 20.210 -18.460 -20.359 1.00 87.44 193 ASN A C 1
ATOM 1550 O O . ASN A 1 193 ? 21.254 -18.042 -20.855 1.00 87.44 193 ASN A O 1
ATOM 1554 N N . GLY A 1 194 ? 19.810 -18.086 -19.137 1.00 84.75 194 GLY A N 1
ATOM 1555 C CA . GLY A 1 194 ? 20.525 -17.126 -18.290 1.00 84.75 194 GLY A CA 1
ATOM 1556 C C . GLY A 1 194 ? 20.253 -15.659 -18.633 1.00 84.75 194 GLY A C 1
ATOM 1557 O O . GLY A 1 194 ? 20.739 -14.766 -17.936 1.00 84.75 194 GLY A O 1
ATOM 1558 N N . GLU A 1 195 ? 19.456 -15.388 -19.668 1.00 89.56 195 GLU A N 1
ATOM 1559 C CA . GLU A 1 195 ? 18.978 -14.043 -19.966 1.00 89.56 195 GLU A CA 1
ATOM 1560 C C . GLU A 1 195 ? 17.844 -13.646 -19.013 1.00 89.56 195 GLU A C 1
ATOM 1562 O O . GLU A 1 195 ? 17.212 -14.472 -18.350 1.00 89.56 195 GLU A O 1
ATOM 1567 N N . GLN A 1 196 ? 17.561 -12.348 -18.943 1.00 91.56 196 GLN A N 1
ATOM 1568 C CA . GLN A 1 196 ? 16.392 -11.842 -18.236 1.00 91.56 196 GLN A CA 1
ATOM 1569 C C . GLN A 1 196 ? 15.508 -11.080 -19.201 1.00 91.56 196 GLN A C 1
ATOM 1571 O O . GLN A 1 196 ? 15.940 -10.115 -19.835 1.00 91.56 196 GLN A O 1
ATOM 1576 N N . ARG A 1 197 ? 14.233 -11.462 -19.247 1.00 91.56 197 ARG A N 1
ATOM 1577 C CA . ARG A 1 197 ? 13.214 -10.628 -19.862 1.00 91.56 197 ARG A CA 1
ATOM 1578 C C . ARG A 1 197 ? 13.055 -9.365 -19.003 1.00 91.56 197 ARG A C 1
ATOM 1580 O O . ARG A 1 197 ? 12.767 -9.490 -17.804 1.00 91.56 197 ARG A O 1
ATOM 1587 N N . PRO A 1 198 ? 13.174 -8.161 -19.591 1.00 93.56 198 PRO A N 1
ATOM 1588 C CA . PRO A 1 198 ? 12.865 -6.922 -18.892 1.00 93.56 198 PRO A CA 1
ATOM 1589 C C . PRO A 1 198 ? 11.421 -6.905 -18.378 1.00 93.56 198 PRO A C 1
ATOM 1591 O O . PRO A 1 198 ? 10.571 -7.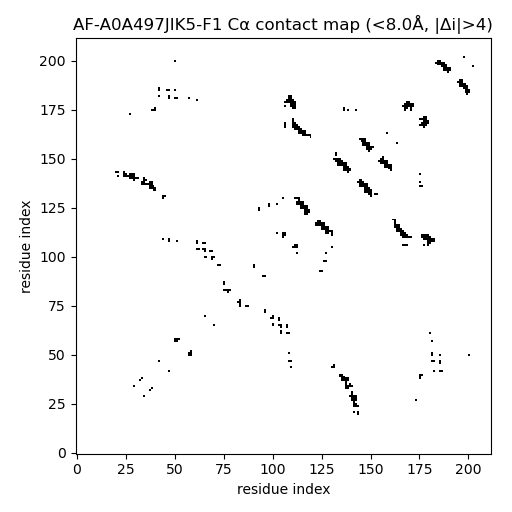692 -18.805 1.00 93.56 198 PRO A O 1
ATOM 1594 N N . SER A 1 199 ? 11.131 -5.986 -17.462 1.00 95.62 199 SER A N 1
ATOM 1595 C CA . SER A 1 199 ? 9.771 -5.818 -16.959 1.00 95.62 199 SER A CA 1
ATOM 1596 C C . SER A 1 199 ? 8.826 -5.324 -18.053 1.00 95.62 199 SER A C 1
ATOM 1598 O O . SER A 1 199 ? 9.245 -4.656 -19.003 1.00 95.62 199 SER A O 1
ATOM 1600 N N . LEU A 1 200 ? 7.532 -5.628 -17.923 1.00 94.62 200 LEU A N 1
ATOM 1601 C CA . LEU A 1 200 ? 6.533 -5.203 -18.909 1.00 94.62 200 LEU A CA 1
ATOM 1602 C C . LEU A 1 200 ? 6.483 -3.679 -19.051 1.00 94.62 200 LEU A C 1
ATOM 1604 O O . LEU A 1 200 ? 6.327 -3.180 -20.163 1.00 94.62 200 LEU A O 1
ATOM 1608 N N . ALA A 1 201 ? 6.686 -2.944 -17.953 1.00 94.00 201 ALA A N 1
ATOM 1609 C CA . ALA A 1 201 ? 6.787 -1.488 -17.987 1.00 94.00 201 ALA A CA 1
ATOM 1610 C C . ALA A 1 201 ? 7.954 -1.003 -18.871 1.00 94.00 201 ALA A C 1
ATOM 1612 O O . ALA A 1 201 ? 7.798 -0.043 -19.623 1.00 94.00 201 ALA A O 1
ATOM 1613 N N . VAL A 1 202 ? 9.110 -1.678 -18.817 1.00 93.75 202 VAL A N 1
ATOM 1614 C CA . VAL A 1 202 ? 10.265 -1.354 -19.670 1.00 93.75 202 VAL A CA 1
ATOM 1615 C C . VAL A 1 202 ? 9.989 -1.731 -21.122 1.00 93.75 202 VAL A C 1
ATOM 1617 O O . VAL A 1 202 ? 10.209 -0.904 -22.000 1.00 93.75 202 VAL A O 1
ATOM 1620 N N . ILE A 1 203 ? 9.457 -2.932 -21.373 1.00 94.44 203 ILE A N 1
ATOM 1621 C CA . ILE A 1 203 ? 9.124 -3.398 -22.729 1.00 94.44 203 ILE A CA 1
ATOM 1622 C C . ILE A 1 203 ? 8.170 -2.415 -23.412 1.00 94.44 203 ILE A C 1
ATOM 1624 O O . ILE A 1 203 ? 8.429 -1.990 -24.537 1.00 94.44 203 ILE A O 1
ATOM 1628 N N . LYS A 1 204 ? 7.102 -2.008 -22.717 1.00 93.81 204 LYS A N 1
ATOM 1629 C CA . LYS A 1 204 ? 6.135 -1.033 -23.226 1.00 93.81 204 LYS A CA 1
ATOM 1630 C C . LYS A 1 204 ? 6.805 0.297 -23.576 1.00 93.81 204 LYS A C 1
ATOM 1632 O O . LYS A 1 204 ? 6.652 0.767 -24.699 1.00 93.81 204 LYS A O 1
ATOM 1637 N N . ALA A 1 205 ? 7.602 0.854 -22.663 1.00 91.88 205 ALA A N 1
ATOM 1638 C CA . ALA A 1 205 ? 8.308 2.113 -22.901 1.00 91.88 205 ALA A CA 1
ATOM 1639 C C . ALA A 1 205 ? 9.294 2.029 -24.084 1.00 91.88 205 ALA A C 1
ATOM 1641 O O . ALA A 1 205 ? 9.465 2.997 -24.824 1.00 91.88 205 ALA A O 1
ATOM 1642 N N . THR A 1 206 ? 9.945 0.878 -24.285 1.00 93.44 206 THR A N 1
ATOM 1643 C CA . THR A 1 206 ? 10.830 0.649 -25.435 1.00 93.44 206 THR A CA 1
ATOM 1644 C C . THR A 1 206 ? 10.056 0.645 -26.749 1.00 93.44 206 THR A C 1
ATOM 1646 O O . THR A 1 206 ? 10.493 1.289 -27.699 1.00 93.44 206 THR A O 1
ATOM 1649 N N . VAL A 1 207 ? 8.905 -0.031 -26.802 1.00 93.81 207 VAL A N 1
ATOM 1650 C CA . VAL A 1 207 ? 8.055 -0.056 -28.002 1.00 93.81 207 VAL A CA 1
ATOM 1651 C C . VAL A 1 207 ? 7.533 1.342 -28.326 1.00 93.81 207 VAL A C 1
ATOM 1653 O O . VAL A 1 207 ? 7.679 1.785 -29.460 1.00 93.81 207 VAL A O 1
ATOM 1656 N N . GLU A 1 208 ? 7.008 2.066 -27.334 1.00 90.88 208 GLU A N 1
ATOM 1657 C CA . GLU A 1 208 ? 6.523 3.443 -27.509 1.00 90.88 208 GLU A CA 1
ATOM 1658 C C . GLU A 1 208 ? 7.614 4.365 -28.065 1.00 90.88 208 GLU A C 1
ATOM 1660 O O . GLU A 1 208 ? 7.350 5.156 -28.964 1.00 90.88 208 GLU A O 1
ATOM 1665 N N . LYS A 1 209 ? 8.861 4.217 -27.597 1.00 91.81 209 LYS A N 1
ATOM 1666 C CA . LYS A 1 209 ? 10.004 4.976 -28.117 1.00 91.81 209 LYS A CA 1
ATOM 1667 C C . LYS A 1 209 ? 10.309 4.672 -29.589 1.00 91.81 209 LYS A C 1
ATOM 1669 O O . LYS A 1 209 ? 10.759 5.566 -30.288 1.00 91.81 209 LYS A O 1
ATOM 1674 N N . CYS A 1 210 ? 10.120 3.435 -30.045 1.00 91.62 210 CYS A N 1
ATOM 1675 C CA . CYS A 1 210 ? 10.368 3.042 -31.438 1.00 91.62 210 CYS A CA 1
ATOM 1676 C C . CYS A 1 210 ? 9.239 3.443 -32.399 1.00 91.62 210 CYS A C 1
ATOM 1678 O O . CYS A 1 210 ? 9.433 3.380 -33.609 1.00 91.62 210 CYS A O 1
ATOM 1680 N N . MET A 1 211 ? 8.063 3.797 -31.875 1.00 86.69 211 MET A N 1
ATOM 1681 C CA . MET A 1 211 ? 6.906 4.231 -32.666 1.00 86.69 211 MET A CA 1
ATOM 1682 C C . MET A 1 211 ? 6.886 5.744 -32.940 1.00 86.69 211 MET A C 1
ATOM 1684 O O . MET A 1 211 ? 6.012 6.203 -33.675 1.00 86.69 211 MET A O 1
ATOM 1688 N N . VAL A 1 212 ? 7.813 6.500 -32.342 1.00 68.94 212 VAL A N 1
ATOM 1689 C CA . VAL A 1 212 ? 8.020 7.947 -32.534 1.00 68.94 212 VAL A CA 1
ATOM 1690 C C . VAL A 1 212 ? 9.238 8.167 -33.418 1.00 68.94 212 VAL A C 1
ATOM 1692 O O . VAL A 1 212 ? 9.151 9.041 -34.307 1.00 68.94 212 VAL A O 1
#

Solvent-accessible surface area (backbone atoms only — not comparable to full-atom values): 11752 Å² total; per-residue (Å²): 126,77,68,61,57,54,55,50,52,53,51,50,52,54,51,52,50,51,53,52,50,55,60,65,21,72,75,41,86,50,61,71,68,42,40,75,74,30,40,63,58,97,63,54,53,62,60,47,50,48,47,47,75,72,34,68,68,61,31,49,53,32,50,52,53,20,44,74,72,44,64,88,59,86,84,89,86,60,97,45,68,71,61,39,52,55,50,52,55,49,38,60,75,60,41,43,64,64,52,48,47,53,38,38,32,34,27,46,37,53,1,37,35,44,31,40,39,44,52,60,94,60,74,78,45,71,43,77,52,64,72,67,35,58,48,31,41,28,26,42,62,35,58,49,70,64,26,39,31,28,26,68,94,67,71,46,47,71,44,53,51,79,33,48,49,74,48,64,37,69,46,61,96,78,44,90,51,20,53,15,68,40,49,71,36,62,44,62,43,83,43,96,86,76,49,64,46,71,16,54,56,55,53,52,54,53,51,57,61,73,76,108

Nearest PDB structures (foldseek):
  8hds-assembly1_A  TM=6.767E-01  e=8.464E-03  uncultured cyanophage
  9jyz-assembly1_j  TM=4.639E-01  e=9.650E-04  Escherichia phage T7
  8dgf-assembly1_H  TM=4.649E-01  e=1.027E-03  Escherichia phage PhiV-1
  7y1c-assembly1_L  TM=4.797E-01  e=5.833E-03  Klebsiella phage Kp9
  8vde-assembly1_P6  TM=4.302E-01  e=3.314E-02  Dubowvirus dv80alpha

Foldseek 3Di:
DVPVVVVVVVVVVVVVVVVVVLVVLQVAQDDQVCQVPFDFDPDAPVLLVCCCVPPPVLVVVLLVQLCVVDVVHDADDDPDPVVRVVVVVQCVVAVVSVVSSVVSSCCQRAQKWKWFADPLVDGPYIDTDDSNQFGGFNAHSSRHTQWTFGDVVNPRDTHGPSGIDMRHGCDPSSDNHHGHPSVQQQDWDQDPVRDIHGGVSVVVVVVVVVVD

Secondary structure (DSSP, 8-state):
-HHHHHHHHHHHHHHHHHHHHHHHHTT----HHHHHH-BPPSS-HHHHHHHHHH-HHHHHHHHHHHHHHHTT------SSHHHHHHHHHHHHHTTHHHHHHHHHHHHHHHSEEEEEEESTTS--EEEEPPGGGEEEEEE-TT--EEEEEEPGGGT--EE-TTTEEEEE-S-GGG-SS---HHHHHH--EE-TTS-EEPPHHHHHHHHHHHT-

pLDDT: mean 86.81, std 15.34, range [39.69, 98.38]

Mean predicted aligned error: 8.73 Å